Protein AF-A0A2D4GTS1-F1 (afdb_monomer)

Radius of gyration: 56.42 Å; Cα contacts (8 Å, |Δi|>4): 71; chains: 1; bounding box: 122×37×138 Å

pLDDT: mean 82.93, std 19.36, range [34.31, 98.75]

InterPro domains:
  IPR001841 Zinc finger, RING-type [SM00184] (151-182)
  IPR013083 Zinc finger, RING/FYVE/PHD-type [G3DSA:3.30.40.10] (127-189)

Foldseek 3Di:
DDPPPPPDDDDDDDDDDDDDDDDPVNVVVVVVVVVVVVVVVVVVVVVVVVVVVVVVVVVVVVVVVVVVVVVVVVVVVVVVVVVVVVVVVVVVVVVVVVVVCVVVVVPCPVCVPPVCLVVDDPVVVVVVVVVVVVVVVVVVVVVVVLCVFAAQQPSPDGFDQDPVRDRHHHPVDVVVDDDCVVPVPDPPPPDD

Organism: Micrurus corallinus (NCBI:txid54390)

Secondary structure (DSSP, 8-state):
--TTTT---PPP--------S-SHHHHHHHHHHHHHHHHHHHHHHHHHHHHHHHHHHHHHHHHHHHHHHHHHHHHHHHHHHHHHHHHHHHHHHHHHHHHHHHHTT--TTT---GGGGGGS-HHHHHHHHHHHHHHHHHHHHHHHHHHHHB-TTTSSSBP-B-TTS-B-S-HHHHHSS--TTT-TTS------

Mean predicted aligned error: 17.16 Å

Sequence (192 aa):
SSIWEHFASGSFSPSTSPAFLSGPGAAELARLRQELEEANSMIKQWEDSWKQAKQACDAWKKEAEEANDRASTATLECELAREQRETLELQVKKLQEEIERIHTGQDPQFLRSFSDLENLSLSTLYNLQKQLRANLERVDKAVFQLQSVKCLKCQEENRVVLPCQHTVLCETCAEEGECPICHPNRPHALQS

Solvent-accessible surface area (backbone atoms only — not comparable to full-atom values): 11540 Å² total; per-residue (Å²): 139,68,94,73,80,75,74,73,89,75,81,90,77,94,74,91,80,94,80,84,89,86,54,78,66,59,57,50,53,51,49,54,52,51,52,50,52,51,51,52,51,49,52,54,51,49,53,52,53,49,52,52,52,50,52,52,52,55,50,50,50,51,51,50,52,54,49,52,50,51,52,52,51,52,49,53,52,50,51,53,53,47,53,52,47,54,54,48,52,52,51,50,51,54,51,49,55,51,50,50,30,48,74,71,62,66,32,63,84,88,55,53,54,82,83,52,57,82,80,50,55,69,68,59,51,51,51,49,51,54,52,52,54,55,49,49,55,51,50,52,52,50,50,54,55,45,63,76,44,26,8,74,81,78,58,76,48,58,39,37,76,41,100,89,68,50,72,48,35,18,69,71,59,48,75,78,41,80,59,60,83,85,51,65,90,60,88,77,78,79,80,128

Structure (mmCIF, N/CA/C/O backbone):
data_AF-A0A2D4GTS1-F1
#
_entry.id   AF-A0A2D4GTS1-F1
#
loop_
_atom_site.group_PDB
_atom_site.id
_atom_site.type_symbol
_atom_site.label_atom_id
_atom_site.label_alt_id
_atom_site.label_comp_id
_atom_site.label_asym_id
_atom_site.label_entity_id
_atom_site.label_seq_id
_atom_site.pdbx_PDB_ins_code
_atom_site.Cartn_x
_atom_site.Cartn_y
_atom_site.Cartn_z
_atom_site.occupancy
_atom_site.B_iso_or_equiv
_atom_site.auth_seq_id
_atom_site.auth_comp_id
_atom_site.auth_asym_id
_atom_site.auth_atom_id
_atom_site.pdbx_PDB_model_num
ATOM 1 N N . SER A 1 1 ? 63.393 11.738 -52.235 1.00 43.62 1 SER A N 1
ATOM 2 C CA . SER A 1 1 ? 63.473 11.113 -53.566 1.00 43.62 1 SER A CA 1
ATOM 3 C C . SER A 1 1 ? 62.074 10.787 -54.037 1.00 43.62 1 SER A C 1
ATOM 5 O O . SER A 1 1 ? 61.331 10.150 -53.302 1.00 43.62 1 SER A O 1
ATOM 7 N N . SER A 1 2 ? 61.694 11.356 -55.180 1.00 42.28 2 SER A N 1
ATOM 8 C CA . SER A 1 2 ? 60.327 11.423 -55.703 1.00 42.28 2 SER A CA 1
ATOM 9 C C . SER A 1 2 ? 60.121 10.312 -56.734 1.00 42.28 2 SER A C 1
ATOM 11 O O . SER A 1 2 ? 60.971 10.134 -57.601 1.00 42.28 2 SER A O 1
ATOM 13 N N . ILE A 1 3 ? 59.005 9.578 -56.665 1.00 51.91 3 ILE A N 1
ATOM 14 C CA . ILE A 1 3 ? 58.698 8.417 -57.535 1.00 51.91 3 ILE A CA 1
ATOM 15 C C . ILE A 1 3 ? 58.479 8.800 -59.017 1.00 51.91 3 ILE A C 1
ATOM 17 O O . ILE A 1 3 ? 58.272 7.947 -59.874 1.00 51.91 3 ILE A O 1
ATOM 21 N N . TRP A 1 4 ? 58.542 10.100 -59.309 1.00 61.25 4 TRP A N 1
ATOM 22 C CA . TRP A 1 4 ? 58.236 10.719 -60.594 1.00 61.25 4 TRP A CA 1
ATOM 23 C C . TRP A 1 4 ? 59.439 10.834 -61.546 1.00 61.25 4 TRP A C 1
ATOM 25 O O . TRP A 1 4 ? 59.255 11.242 -62.687 1.00 61.25 4 TRP A O 1
ATOM 35 N N . GLU A 1 5 ? 60.655 10.453 -61.135 1.00 53.50 5 GLU A N 1
ATOM 36 C CA . GLU A 1 5 ? 61.863 10.606 -61.973 1.00 53.50 5 GLU A CA 1
ATOM 37 C C . GLU A 1 5 ? 62.102 9.484 -63.004 1.00 53.50 5 GLU A C 1
ATOM 39 O O . GLU A 1 5 ? 63.119 9.489 -63.692 1.00 53.50 5 GLU A O 1
ATOM 44 N N . HIS A 1 6 ? 61.171 8.539 -63.179 1.00 55.41 6 HIS A N 1
ATOM 45 C CA . HIS A 1 6 ? 61.352 7.407 -64.104 1.00 55.41 6 HIS A CA 1
ATOM 46 C C . HIS A 1 6 ? 60.542 7.461 -65.408 1.00 55.41 6 HIS A C 1
ATOM 48 O O . HIS A 1 6 ? 60.485 6.462 -66.125 1.00 55.41 6 HIS A O 1
ATOM 54 N N . PHE A 1 7 ? 59.982 8.611 -65.791 1.00 46.06 7 PHE A N 1
ATOM 55 C CA . PHE A 1 7 ? 59.485 8.772 -67.161 1.00 46.06 7 PHE A CA 1
ATOM 56 C C . PHE A 1 7 ? 60.608 9.238 -68.087 1.00 46.06 7 PHE A C 1
ATOM 58 O O . PHE A 1 7 ? 60.900 10.423 -68.217 1.00 46.06 7 PHE A O 1
ATOM 65 N N . ALA A 1 8 ? 61.250 8.259 -68.723 1.00 44.50 8 ALA A N 1
ATOM 66 C CA . ALA A 1 8 ? 62.207 8.481 -69.791 1.00 44.50 8 ALA A CA 1
ATOM 67 C C . ALA A 1 8 ? 61.551 9.230 -70.962 1.00 44.50 8 ALA A C 1
ATOM 69 O O . ALA A 1 8 ? 60.513 8.822 -71.486 1.00 44.50 8 ALA A O 1
ATOM 70 N N . SER A 1 9 ? 62.208 10.309 -71.383 1.00 51.69 9 SER A N 1
ATOM 71 C CA . SER A 1 9 ? 61.976 11.030 -72.629 1.00 51.69 9 SER A CA 1
ATOM 72 C C . SER A 1 9 ? 62.109 10.078 -73.823 1.00 51.69 9 SER A C 1
ATOM 74 O O . SER A 1 9 ? 63.213 9.783 -74.279 1.00 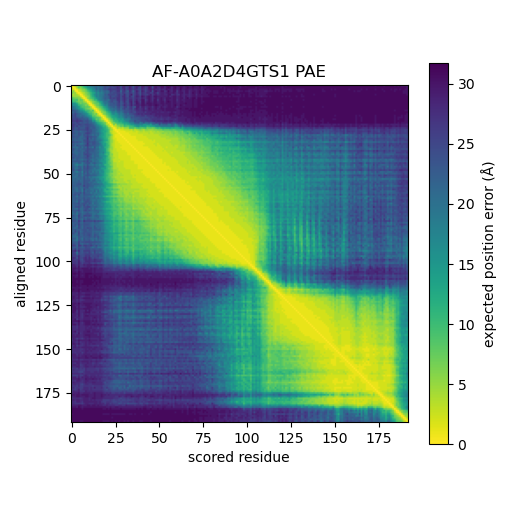51.69 9 SER A O 1
ATOM 76 N N . GLY A 1 10 ? 60.975 9.574 -74.308 1.00 43.34 10 GLY A N 1
ATOM 77 C CA . GLY A 1 10 ? 60.870 8.798 -75.539 1.00 43.34 10 GLY A CA 1
ATOM 78 C C . GLY A 1 10 ? 60.860 9.716 -76.758 1.00 43.34 10 GLY A C 1
ATOM 79 O O . GLY A 1 10 ? 60.080 10.661 -76.838 1.00 43.34 10 GLY A O 1
ATOM 80 N N . SER A 1 11 ? 61.757 9.429 -77.690 1.00 42.19 11 SER A N 1
ATOM 81 C CA . SER A 1 11 ? 61.994 10.109 -78.958 1.00 42.19 11 SER A CA 1
ATOM 82 C C . SER A 1 11 ? 60.742 10.278 -79.826 1.00 42.19 11 SER A C 1
ATOM 84 O O . SER A 1 11 ? 59.972 9.348 -80.059 1.00 42.19 11 SER A O 1
ATOM 86 N N . PHE A 1 12 ? 60.602 11.478 -80.386 1.00 48.00 12 PHE A N 1
ATOM 87 C CA . PHE A 1 12 ? 59.660 11.797 -81.451 1.00 48.00 12 PHE A CA 1
ATOM 88 C C . PHE A 1 12 ? 59.981 10.995 -82.722 1.00 48.00 12 PHE A C 1
ATOM 90 O O . PHE A 1 12 ? 61.119 10.979 -83.189 1.00 48.00 12 PHE A O 1
ATOM 97 N N . SER A 1 13 ? 58.963 10.373 -83.317 1.00 40.12 13 SER A N 1
ATOM 98 C CA . SER A 1 13 ? 58.960 9.942 -84.720 1.00 40.12 13 SER A CA 1
ATOM 99 C C . SER A 1 13 ? 57.667 10.430 -85.381 1.00 40.12 13 SER A C 1
ATOM 101 O O . SER A 1 13 ? 56.595 10.242 -84.800 1.00 40.12 13 SER A O 1
ATOM 103 N N . PRO A 1 14 ? 57.726 11.072 -86.563 1.00 62.03 14 PRO A N 1
ATOM 104 C CA . PRO A 1 14 ? 56.548 11.595 -87.235 1.00 62.03 14 PRO A CA 1
ATOM 105 C C . PRO A 1 14 ? 56.006 10.546 -88.212 1.00 62.03 14 PRO A C 1
ATOM 107 O O . PRO A 1 14 ? 56.616 10.282 -89.242 1.00 62.03 14 PRO A O 1
ATOM 110 N N . SER A 1 15 ? 54.851 9.948 -87.920 1.00 36.16 15 SER A N 1
ATOM 111 C CA . SER A 1 15 ? 54.020 9.342 -88.970 1.00 36.16 15 SER A CA 1
ATOM 112 C C . SER A 1 15 ? 52.556 9.221 -88.533 1.00 36.16 15 SER A C 1
ATOM 114 O O . SER A 1 15 ? 52.205 8.534 -87.582 1.00 36.16 15 SER A O 1
ATOM 116 N N . THR A 1 16 ? 51.722 9.998 -89.221 1.00 43.47 16 THR A N 1
ATOM 117 C CA . THR A 1 16 ? 50.343 9.709 -89.650 1.00 43.47 16 THR A CA 1
ATOM 118 C C . THR A 1 16 ? 49.640 8.476 -89.057 1.00 43.47 16 THR A C 1
ATOM 120 O O . THR A 1 16 ? 49.884 7.355 -89.499 1.00 43.47 16 THR A O 1
ATOM 123 N N . SER A 1 17 ? 48.612 8.684 -88.227 1.00 41.84 17 SER A N 1
ATOM 124 C CA . SER A 1 17 ? 47.203 8.521 -88.650 1.00 41.84 17 SER A CA 1
ATOM 125 C C . SER A 1 17 ? 46.210 8.807 -87.506 1.00 41.84 17 SER A C 1
ATOM 127 O O . SER A 1 17 ? 46.484 8.459 -86.357 1.00 41.84 17 SER A O 1
ATOM 129 N N . PRO A 1 18 ? 45.048 9.424 -87.795 1.00 55.59 18 PRO A N 1
ATOM 130 C CA . PRO A 1 18 ? 44.037 9.779 -86.807 1.00 55.59 18 PRO A CA 1
ATOM 131 C C . PRO A 1 18 ? 42.990 8.661 -86.690 1.00 55.59 18 PRO A C 1
ATOM 133 O O . PRO A 1 18 ? 42.156 8.518 -87.574 1.00 55.59 18 PRO A O 1
ATOM 136 N N . ALA A 1 19 ? 43.020 7.863 -85.621 1.00 46.00 19 ALA A N 1
ATOM 137 C CA . ALA A 1 19 ? 41.913 6.962 -85.263 1.00 46.00 19 ALA A CA 1
ATOM 138 C C . ALA A 1 19 ? 42.090 6.389 -83.846 1.00 46.00 19 ALA A C 1
ATOM 140 O O . ALA A 1 19 ? 42.227 5.184 -83.656 1.00 46.00 19 ALA A O 1
ATOM 141 N N . PHE A 1 20 ? 42.092 7.240 -82.824 1.00 50.50 20 PHE A N 1
ATOM 142 C CA . PHE A 1 20 ? 41.736 6.771 -81.485 1.00 50.50 20 PHE A CA 1
ATOM 143 C C . PHE A 1 20 ? 40.256 7.076 -81.273 1.00 50.50 20 PHE A C 1
ATOM 145 O O . PHE A 1 20 ? 39.797 8.116 -81.732 1.00 50.50 20 PHE A O 1
ATOM 152 N N . LEU A 1 21 ? 39.554 6.183 -80.566 1.00 50.50 21 LEU A N 1
ATOM 153 C CA . LEU A 1 21 ? 38.154 6.270 -80.101 1.00 50.50 21 LEU A CA 1
ATOM 154 C C . LEU A 1 21 ? 37.115 5.333 -80.755 1.00 50.50 21 LEU A C 1
ATOM 156 O O . LEU A 1 21 ? 35.927 5.621 -80.667 1.00 50.50 21 LEU A O 1
ATOM 160 N N . SER A 1 22 ? 37.480 4.179 -81.327 1.00 52.09 22 SER A N 1
ATOM 161 C CA . SER A 1 22 ? 36.507 3.084 -81.568 1.00 52.09 22 SER A CA 1
ATOM 162 C C . SER A 1 22 ? 37.195 1.717 -81.662 1.00 52.09 22 SER A C 1
ATOM 164 O O . SER A 1 22 ? 37.464 1.213 -82.745 1.00 52.09 22 SER A O 1
ATOM 166 N N . GLY A 1 23 ? 37.511 1.111 -80.518 1.00 60.91 23 GLY A N 1
ATOM 167 C CA . GLY A 1 23 ? 38.015 -0.264 -80.441 1.00 60.91 23 GLY A CA 1
ATOM 168 C C . GLY A 1 23 ? 37.635 -0.915 -79.105 1.00 60.91 23 GLY A C 1
ATOM 169 O O . GLY A 1 23 ? 37.314 -0.180 -78.167 1.00 60.91 23 GLY A O 1
ATOM 170 N N . PRO A 1 24 ? 37.682 -2.259 -78.986 1.00 63.03 24 PRO A N 1
ATOM 171 C CA . PRO A 1 24 ? 37.158 -3.019 -77.840 1.00 63.03 24 PRO A CA 1
ATOM 172 C C . PRO A 1 24 ? 37.582 -2.499 -76.452 1.00 63.03 24 PRO A C 1
ATOM 174 O O . PRO A 1 24 ? 36.791 -2.530 -75.515 1.00 63.03 24 PRO A O 1
ATOM 177 N N . GLY A 1 25 ? 38.792 -1.940 -76.319 1.00 73.75 25 GLY A N 1
ATOM 178 C CA . GLY A 1 25 ? 39.293 -1.375 -75.058 1.00 73.75 25 GLY A CA 1
ATOM 179 C C . GLY A 1 25 ? 38.620 -0.071 -74.600 1.00 73.75 25 GLY A C 1
ATOM 180 O O . GLY A 1 25 ? 38.582 0.202 -73.405 1.00 73.75 25 GLY A O 1
ATOM 181 N N . ALA A 1 26 ? 38.053 0.733 -75.507 1.00 80.62 26 ALA A N 1
ATOM 182 C CA . ALA A 1 26 ? 37.333 1.955 -75.128 1.00 80.62 26 ALA A CA 1
ATOM 183 C C . ALA A 1 26 ? 35.970 1.640 -74.487 1.00 80.62 26 ALA A C 1
ATOM 185 O O . ALA A 1 26 ? 35.570 2.304 -73.531 1.00 80.62 26 ALA A O 1
ATOM 186 N N . ALA A 1 27 ? 35.289 0.601 -74.982 1.00 87.69 27 ALA A N 1
ATOM 187 C CA . ALA A 1 27 ? 34.044 0.103 -74.403 1.00 87.69 27 ALA A CA 1
ATOM 188 C C . ALA A 1 27 ? 34.278 -0.501 -73.009 1.00 87.69 27 ALA A C 1
ATOM 190 O O . ALA A 1 27 ? 33.520 -0.229 -72.083 1.00 87.69 27 ALA A O 1
ATOM 191 N N . GLU A 1 28 ? 35.375 -1.240 -72.839 1.00 91.31 28 GLU A N 1
ATOM 192 C CA . GLU A 1 28 ? 35.761 -1.818 -71.550 1.00 91.31 28 GLU A CA 1
ATOM 193 C C . GLU A 1 28 ? 36.120 -0.747 -70.507 1.00 91.31 28 GLU A C 1
ATOM 195 O O . GLU A 1 28 ? 35.688 -0.818 -69.361 1.00 91.31 28 GLU A O 1
ATOM 200 N N . LEU A 1 29 ? 36.836 0.311 -70.905 1.00 91.56 29 LEU A N 1
ATOM 201 C CA . LEU A 1 29 ? 37.101 1.452 -70.021 1.00 91.56 29 LEU A CA 1
ATOM 202 C C . LEU A 1 29 ? 35.822 2.195 -69.614 1.00 91.56 29 LEU A C 1
ATOM 204 O O . LEU A 1 29 ? 35.721 2.655 -68.477 1.00 91.56 29 LEU A O 1
ATOM 208 N N . ALA A 1 30 ? 34.852 2.329 -70.521 1.00 92.00 30 ALA A N 1
ATOM 209 C CA . ALA A 1 30 ? 33.553 2.909 -70.193 1.00 92.00 30 ALA A CA 1
ATOM 210 C C . ALA A 1 30 ? 32.781 2.027 -69.196 1.00 92.00 30 ALA A C 1
ATOM 212 O O . ALA A 1 30 ? 32.251 2.552 -68.218 1.00 92.00 30 ALA A O 1
ATOM 213 N N . ARG A 1 31 ? 32.796 0.700 -69.390 1.00 95.00 31 ARG A N 1
ATOM 214 C CA . ARG A 1 31 ? 32.204 -0.281 -68.466 1.00 95.00 31 ARG A CA 1
ATOM 215 C C . ARG A 1 31 ? 32.819 -0.182 -67.070 1.00 95.00 31 ARG A C 1
ATOM 217 O O . ARG A 1 31 ? 32.092 -0.017 -66.102 1.00 95.00 31 ARG A O 1
ATOM 224 N N . LEU A 1 32 ? 34.148 -0.188 -66.963 1.00 96.00 32 LEU A N 1
ATOM 225 C CA . LEU A 1 32 ? 34.844 -0.089 -65.673 1.00 96.00 32 LEU A CA 1
ATOM 226 C C . LEU A 1 32 ? 34.574 1.234 -64.944 1.00 96.00 32 LEU A C 1
ATOM 228 O O . LEU A 1 32 ? 34.479 1.257 -63.720 1.00 96.00 32 LEU A O 1
ATOM 232 N N . ARG A 1 33 ? 34.436 2.349 -65.675 1.00 95.88 33 ARG A N 1
ATOM 233 C CA . ARG A 1 33 ? 34.042 3.637 -65.078 1.00 95.88 33 ARG A CA 1
ATOM 234 C C . ARG A 1 33 ? 32.627 3.589 -64.515 1.00 95.88 33 ARG A C 1
ATOM 236 O O . ARG A 1 33 ? 32.404 4.113 -63.429 1.00 95.88 33 ARG A O 1
ATOM 243 N N . GLN A 1 34 ? 31.707 2.963 -65.242 1.00 96.69 34 GLN A N 1
ATOM 244 C CA . GLN A 1 34 ? 30.337 2.766 -64.786 1.00 96.69 34 GLN A CA 1
ATOM 245 C C . GLN A 1 34 ? 30.297 1.879 -63.531 1.00 96.69 34 GLN A C 1
ATOM 247 O O . GLN A 1 34 ? 29.672 2.256 -62.547 1.00 96.69 34 GLN A O 1
ATOM 252 N N . GLU A 1 35 ? 31.043 0.772 -63.514 1.00 97.00 35 GLU A N 1
ATOM 253 C CA . GLU A 1 35 ? 31.139 -0.123 -62.349 1.00 97.00 35 GLU A CA 1
ATOM 254 C C . GLU A 1 35 ? 31.759 0.558 -61.127 1.00 97.00 35 GLU A C 1
ATOM 256 O O . GLU A 1 35 ? 31.322 0.329 -60.000 1.00 97.00 35 GLU A O 1
ATOM 261 N N . LEU A 1 36 ? 32.753 1.426 -61.332 1.00 97.19 36 LEU A N 1
ATOM 262 C CA . LEU A 1 36 ? 33.332 2.226 -60.256 1.00 97.19 36 LEU A CA 1
ATOM 263 C C . LEU A 1 36 ? 32.311 3.214 -59.679 1.00 97.19 36 LEU A C 1
ATOM 265 O O . LEU A 1 36 ? 32.237 3.366 -58.461 1.00 97.19 36 LEU A O 1
ATOM 269 N N . GLU A 1 37 ? 31.529 3.883 -60.528 1.00 97.50 37 GLU A N 1
ATOM 270 C CA . GLU A 1 37 ? 30.485 4.803 -60.066 1.00 97.50 37 GLU A CA 1
ATOM 271 C C . GLU A 1 37 ? 29.375 4.057 -59.315 1.00 97.50 37 GLU A C 1
ATOM 273 O O . GLU A 1 37 ? 28.962 4.481 -58.237 1.00 97.50 37 GLU A O 1
ATOM 278 N N . GLU A 1 38 ? 28.952 2.899 -59.822 1.00 97.88 38 GLU A N 1
ATOM 279 C CA . GLU A 1 38 ? 27.987 2.026 -59.152 1.00 97.88 38 GLU A CA 1
ATOM 280 C C . GLU A 1 38 ? 28.507 1.555 -57.790 1.00 97.88 38 GLU A C 1
ATOM 282 O O . GLU A 1 38 ? 27.808 1.705 -56.786 1.00 97.88 38 GLU A O 1
ATO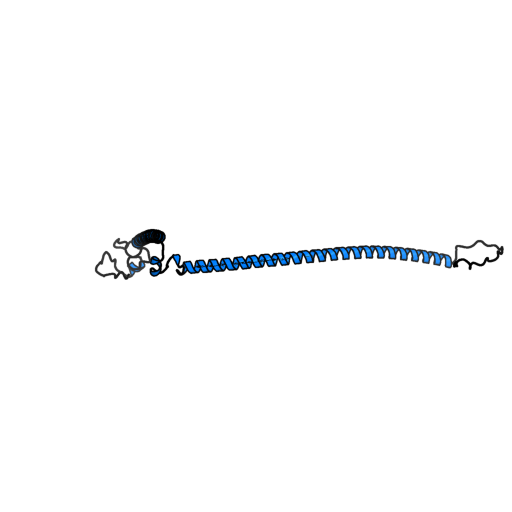M 287 N N . ALA A 1 39 ? 29.752 1.078 -57.713 1.00 97.62 39 ALA A N 1
ATOM 288 C CA . ALA A 1 39 ? 30.386 0.695 -56.455 1.00 97.62 39 ALA A CA 1
ATOM 289 C C . ALA A 1 39 ? 30.477 1.873 -55.472 1.00 97.62 39 ALA A C 1
ATOM 291 O O . ALA A 1 39 ? 30.139 1.719 -54.299 1.00 97.62 39 ALA A O 1
ATOM 292 N N . ASN A 1 40 ? 30.857 3.064 -55.943 1.00 98.06 40 ASN A N 1
ATOM 293 C CA . ASN A 1 40 ? 30.888 4.276 -55.121 1.00 98.06 40 ASN A CA 1
ATOM 294 C C . ASN A 1 40 ? 29.493 4.655 -54.604 1.00 98.06 40 ASN A C 1
ATOM 296 O O . ASN A 1 40 ? 29.351 5.058 -53.448 1.00 98.06 40 ASN A O 1
ATOM 300 N N . SER A 1 41 ? 28.456 4.520 -55.435 1.00 98.31 41 SER A N 1
ATOM 301 C CA . SER A 1 41 ? 27.072 4.770 -55.025 1.00 98.31 41 SER A CA 1
ATOM 302 C C . SER A 1 41 ? 26.609 3.779 -53.952 1.00 98.31 41 SER A C 1
ATOM 304 O O . SER A 1 41 ? 26.010 4.191 -52.957 1.00 98.31 41 SER A O 1
ATOM 306 N N . MET A 1 42 ? 26.971 2.498 -54.091 1.00 98.31 42 MET A N 1
ATOM 307 C CA . MET A 1 42 ? 26.666 1.465 -53.104 1.00 98.31 42 MET A CA 1
ATOM 308 C C . MET 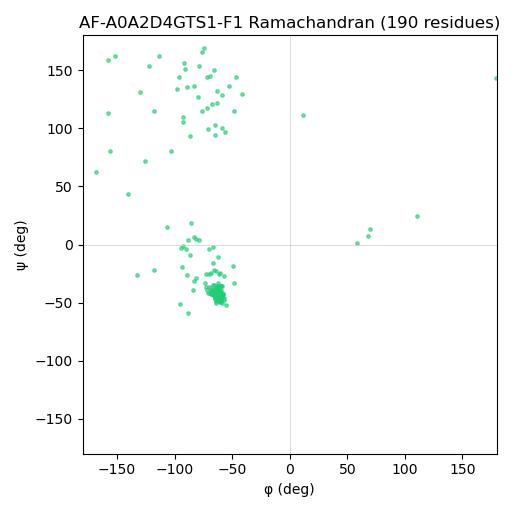A 1 42 ? 27.389 1.732 -51.785 1.00 98.31 42 MET A C 1
ATOM 310 O O . MET A 1 42 ? 26.762 1.652 -50.734 1.00 98.31 42 MET A O 1
ATOM 314 N N . ILE A 1 43 ? 28.668 2.120 -51.820 1.00 98.25 43 ILE A N 1
ATOM 315 C CA . ILE A 1 43 ? 29.422 2.488 -50.612 1.00 98.25 43 ILE A CA 1
ATOM 316 C C . ILE A 1 43 ? 28.721 3.629 -49.871 1.00 98.25 43 ILE A C 1
ATOM 318 O O . ILE A 1 43 ? 28.467 3.501 -48.676 1.00 98.25 43 ILE A O 1
ATOM 322 N N . LYS A 1 44 ? 28.319 4.700 -50.569 1.00 98.44 44 LYS A N 1
ATOM 323 C CA . LYS A 1 44 ? 27.574 5.812 -49.950 1.00 98.44 44 LYS A CA 1
ATOM 324 C C . LYS A 1 44 ? 26.261 5.345 -49.320 1.00 98.44 44 LYS A C 1
ATOM 326 O O . LYS A 1 44 ? 25.953 5.711 -48.189 1.00 98.44 44 LYS A O 1
ATOM 331 N N . GLN A 1 45 ? 25.506 4.498 -50.019 1.00 98.50 45 GLN A N 1
ATOM 332 C CA . GLN A 1 45 ? 24.262 3.941 -49.488 1.00 98.50 45 GLN A CA 1
ATOM 333 C C . GLN A 1 45 ? 24.505 3.108 -48.222 1.00 98.50 45 GLN A C 1
ATOM 335 O O . GLN A 1 45 ? 23.743 3.200 -47.259 1.00 98.50 45 GLN A O 1
ATOM 340 N N . TRP A 1 46 ? 25.568 2.305 -48.204 1.00 98.56 46 TRP A N 1
ATOM 341 C CA . TRP A 1 46 ? 25.937 1.485 -47.053 1.00 98.56 46 TRP A CA 1
ATOM 342 C C . TRP A 1 46 ? 26.404 2.341 -45.877 1.00 98.56 46 TRP A C 1
ATOM 344 O O . TRP A 1 46 ? 26.025 2.067 -44.741 1.00 98.56 46 TRP A O 1
ATOM 354 N N . GLU A 1 47 ? 27.169 3.402 -46.131 1.00 98.62 47 GLU A N 1
ATOM 355 C CA . GLU A 1 47 ? 27.570 4.371 -45.110 1.00 98.62 47 GLU A CA 1
ATOM 356 C C . GLU A 1 47 ? 26.356 5.037 -44.460 1.00 98.62 47 GLU A C 1
ATOM 358 O O . GLU A 1 47 ? 26.298 5.157 -43.234 1.00 98.62 47 GLU A O 1
ATOM 363 N N . ASP A 1 48 ? 25.368 5.442 -45.255 1.00 98.56 48 ASP A N 1
ATOM 364 C CA . ASP A 1 48 ? 24.156 6.074 -44.739 1.00 98.56 48 ASP A CA 1
ATOM 365 C C . ASP A 1 48 ? 23.268 5.076 -43.989 1.00 98.56 48 ASP A C 1
ATOM 367 O O . ASP A 1 48 ? 22.798 5.380 -42.889 1.00 98.56 48 ASP A O 1
ATOM 371 N N . SER A 1 49 ? 23.114 3.853 -44.506 1.00 98.50 49 SER A N 1
ATOM 372 C CA . SER A 1 49 ? 22.406 2.777 -43.804 1.00 98.50 49 SER A CA 1
ATOM 373 C C . SER A 1 49 ? 23.079 2.427 -42.475 1.00 98.50 49 SER A C 1
ATOM 375 O O . SER A 1 49 ? 22.395 2.199 -41.477 1.00 98.50 49 SER A O 1
ATOM 377 N N . TRP A 1 50 ? 24.412 2.400 -42.432 1.00 98.50 50 TRP A N 1
ATOM 378 C CA . TRP A 1 50 ? 25.161 2.145 -41.205 1.00 98.50 50 TRP A CA 1
ATOM 379 C C . TRP A 1 50 ? 24.995 3.283 -40.193 1.00 98.50 50 TRP A C 1
ATOM 381 O O . TRP A 1 50 ? 24.770 3.018 -39.012 1.00 98.50 50 TRP A O 1
ATOM 391 N N . LYS A 1 51 ? 25.041 4.550 -40.635 1.00 98.69 51 LYS A N 1
ATOM 392 C CA . LYS A 1 51 ? 24.792 5.709 -39.759 1.00 98.69 51 LYS A CA 1
ATOM 393 C C . LYS A 1 51 ? 23.399 5.645 -39.135 1.00 98.69 51 LYS A C 1
ATOM 395 O O . LYS A 1 51 ? 23.273 5.875 -37.935 1.00 98.69 51 LYS A O 1
ATOM 400 N N . GLN A 1 52 ? 22.377 5.305 -39.920 1.00 98.75 52 GLN A N 1
ATOM 401 C CA . GLN A 1 52 ? 21.006 5.154 -39.424 1.00 98.75 52 GLN A CA 1
ATOM 402 C C . GLN A 1 52 ? 20.896 4.014 -38.406 1.00 98.75 52 GLN A C 1
ATOM 404 O O . GLN A 1 52 ? 20.351 4.213 -37.322 1.00 98.75 52 GLN A O 1
ATOM 409 N N . ALA A 1 53 ? 21.470 2.846 -38.710 1.00 98.62 53 ALA A N 1
ATOM 410 C CA . ALA A 1 53 ? 21.481 1.714 -37.786 1.00 98.62 53 ALA A CA 1
ATOM 411 C C . ALA A 1 53 ? 22.191 2.064 -36.468 1.00 98.62 53 ALA A C 1
ATOM 413 O O . ALA A 1 53 ? 21.681 1.764 -35.392 1.00 98.62 53 ALA A O 1
ATOM 414 N N . LYS A 1 54 ? 23.331 2.762 -36.536 1.00 98.62 54 LYS A N 1
ATOM 415 C CA . LYS A 1 54 ? 24.050 3.238 -35.350 1.00 98.62 54 LYS A CA 1
ATOM 416 C C . LYS A 1 54 ? 23.198 4.192 -34.511 1.00 98.62 54 LYS A C 1
ATOM 418 O O . LYS A 1 54 ? 23.114 4.009 -33.304 1.00 98.62 54 LYS A O 1
ATOM 423 N N . GLN A 1 55 ? 22.542 5.168 -35.139 1.00 98.75 55 GLN A N 1
ATOM 424 C CA . GLN A 1 55 ? 21.661 6.108 -34.438 1.00 98.75 55 GLN A CA 1
ATOM 425 C C . GLN A 1 55 ? 20.492 5.396 -33.747 1.00 98.75 55 GLN A C 1
ATOM 427 O O . GLN A 1 55 ? 20.172 5.728 -32.609 1.00 98.75 55 GLN A O 1
ATOM 432 N N . ALA A 1 56 ? 19.887 4.399 -34.398 1.00 98.62 56 ALA A N 1
ATOM 433 C CA . ALA A 1 56 ? 18.830 3.590 -33.796 1.00 98.62 56 ALA A CA 1
ATOM 434 C C . ALA A 1 56 ? 19.343 2.782 -32.590 1.00 98.62 56 ALA A C 1
ATOM 436 O O . ALA A 1 56 ? 18.701 2.772 -31.543 1.00 98.62 56 ALA A O 1
ATOM 437 N N . CYS A 1 57 ? 20.527 2.169 -32.700 1.00 98.56 57 CYS A N 1
ATOM 438 C CA . CYS A 1 57 ? 21.165 1.470 -31.584 1.00 98.56 57 CYS A CA 1
ATOM 439 C C . CYS A 1 57 ? 21.464 2.408 -30.407 1.00 98.56 57 CYS A C 1
ATOM 441 O O . CYS A 1 57 ? 21.196 2.049 -29.262 1.00 98.56 57 CYS A O 1
ATOM 443 N N . ASP A 1 58 ? 21.994 3.603 -30.677 1.00 98.69 58 ASP A N 1
ATOM 444 C CA . ASP A 1 58 ? 22.285 4.602 -29.645 1.00 98.69 58 ASP A CA 1
ATOM 445 C C . ASP A 1 58 ? 20.990 5.075 -28.954 1.00 98.69 58 ASP A C 1
ATOM 447 O O . ASP A 1 58 ? 20.955 5.205 -27.729 1.00 98.69 58 ASP A O 1
ATOM 451 N N . ALA A 1 59 ? 19.906 5.263 -29.716 1.00 98.69 59 ALA A N 1
ATOM 452 C CA . ALA A 1 59 ? 18.592 5.620 -29.182 1.00 98.69 59 ALA A CA 1
ATOM 453 C C . ALA A 1 59 ? 18.014 4.517 -28.283 1.00 98.69 59 ALA A C 1
ATOM 455 O O . ALA A 1 59 ? 17.650 4.790 -27.142 1.00 98.69 59 ALA A O 1
ATOM 456 N N . TRP A 1 60 ? 17.999 3.263 -28.742 1.00 98.69 60 TRP A N 1
ATOM 457 C CA . TRP A 1 60 ? 17.497 2.142 -27.940 1.00 98.69 60 TRP A CA 1
ATOM 458 C C . TRP A 1 60 ? 18.349 1.863 -26.710 1.00 98.69 60 TRP A C 1
ATOM 460 O O . TRP A 1 60 ? 17.814 1.499 -25.666 1.00 98.69 60 TRP A O 1
ATOM 470 N N . LYS A 1 61 ? 19.668 2.054 -26.800 1.00 98.75 61 LYS A N 1
ATOM 471 C CA . LYS A 1 61 ? 20.549 1.946 -25.639 1.00 98.75 61 LYS A CA 1
ATOM 472 C C . LYS A 1 61 ? 20.169 2.977 -24.577 1.00 98.75 61 LYS A C 1
ATOM 474 O O . LYS A 1 61 ? 20.011 2.612 -23.416 1.00 98.75 61 LYS A O 1
ATOM 479 N N . LYS A 1 62 ? 19.963 4.232 -24.983 1.00 98.75 62 LYS A N 1
ATOM 480 C CA . LYS A 1 62 ? 19.512 5.293 -24.081 1.00 98.75 62 LYS A CA 1
ATOM 481 C C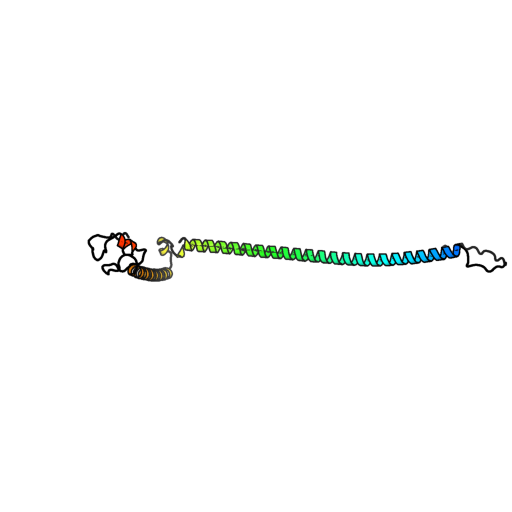 . LYS A 1 62 ? 18.137 4.980 -23.481 1.00 98.75 62 LYS A C 1
ATOM 483 O O . LYS A 1 62 ? 17.954 5.112 -22.278 1.00 98.75 62 LYS A O 1
ATOM 488 N N . GLU A 1 63 ? 17.182 4.523 -24.288 1.00 98.62 63 GLU A N 1
ATOM 489 C CA . GLU A 1 63 ? 15.849 4.143 -23.800 1.00 98.62 63 GLU A CA 1
ATOM 490 C C . GLU A 1 63 ? 15.898 2.974 -22.806 1.00 98.62 63 GLU A C 1
ATOM 492 O O . GLU A 1 63 ? 15.152 2.972 -21.825 1.00 98.62 63 GLU A O 1
ATOM 497 N N . ALA A 1 64 ? 16.783 1.998 -23.027 1.00 98.69 64 ALA A N 1
ATOM 498 C CA . ALA A 1 64 ? 16.996 0.881 -22.112 1.00 98.69 64 ALA A CA 1
ATOM 499 C C . ALA A 1 64 ? 17.614 1.337 -20.780 1.00 98.69 64 ALA A C 1
ATOM 501 O O . ALA A 1 64 ? 17.170 0.889 -19.724 1.00 98.69 64 ALA A O 1
ATOM 502 N N . GLU A 1 65 ? 18.591 2.249 -20.820 1.00 98.69 65 GLU A N 1
ATOM 503 C CA . GLU A 1 65 ? 19.173 2.875 -19.624 1.00 98.69 65 GLU A CA 1
ATOM 504 C C . GLU A 1 65 ? 18.100 3.642 -18.835 1.00 98.69 65 GLU A C 1
ATOM 506 O O . GLU A 1 65 ? 17.894 3.376 -17.653 1.00 98.69 65 GLU A O 1
ATOM 511 N N . GLU A 1 66 ? 17.313 4.493 -19.499 1.00 98.62 66 GLU A N 1
ATOM 512 C CA . GLU A 1 66 ? 16.217 5.220 -18.851 1.00 98.62 66 GLU A CA 1
ATOM 513 C C . GLU A 1 66 ? 15.130 4.285 -18.292 1.00 98.62 66 GLU A C 1
ATOM 515 O O . GLU A 1 66 ? 14.534 4.564 -17.250 1.00 98.62 66 GLU A O 1
ATOM 520 N N . ALA A 1 67 ? 14.834 3.173 -18.970 1.00 98.50 67 ALA A N 1
ATOM 521 C CA . ALA A 1 67 ? 13.889 2.176 -18.475 1.00 98.50 67 ALA A CA 1
ATOM 522 C C . ALA A 1 67 ? 14.417 1.459 -17.225 1.00 98.50 67 ALA A C 1
ATOM 524 O O . ALA A 1 67 ? 13.646 1.222 -16.294 1.00 98.50 67 ALA A O 1
ATOM 525 N N . ASN A 1 68 ? 15.715 1.154 -17.184 1.00 98.69 68 ASN A N 1
ATOM 526 C CA . ASN A 1 68 ? 16.370 0.571 -16.019 1.00 98.69 68 ASN A CA 1
ATOM 527 C C . ASN A 1 68 ? 16.361 1.532 -14.821 1.00 98.69 68 ASN A C 1
ATOM 529 O O . ASN A 1 68 ? 16.059 1.116 -13.700 1.00 98.69 68 ASN A O 1
ATOM 533 N N . ASP A 1 69 ? 16.626 2.817 -15.054 1.00 98.75 69 ASP A N 1
ATOM 534 C CA . ASP A 1 69 ? 16.564 3.840 -14.010 1.00 98.75 69 ASP A CA 1
ATOM 535 C C . ASP A 1 69 ? 15.140 3.966 -13.456 1.00 98.75 69 ASP A C 1
ATOM 537 O O . ASP A 1 69 ? 14.939 3.894 -12.243 1.00 98.75 69 ASP A O 1
ATOM 541 N N . ARG A 1 70 ? 14.125 4.027 -14.334 1.00 98.75 70 ARG A N 1
ATOM 542 C CA . ARG A 1 70 ? 12.709 4.027 -13.919 1.00 98.75 70 ARG A CA 1
ATOM 543 C C . ARG A 1 70 ? 12.337 2.786 -13.107 1.00 98.75 70 ARG A C 1
ATOM 545 O O . ARG A 1 70 ? 11.635 2.911 -12.106 1.00 98.75 70 ARG A O 1
ATOM 552 N N . ALA A 1 71 ? 12.794 1.601 -13.512 1.00 98.69 71 ALA A N 1
ATOM 553 C CA . ALA A 1 71 ? 12.538 0.359 -12.783 1.00 98.69 71 ALA A CA 1
ATOM 554 C C . ALA A 1 71 ? 13.214 0.353 -11.401 1.00 98.69 71 ALA A C 1
ATOM 556 O O . ALA A 1 71 ? 12.616 -0.092 -10.419 1.00 98.69 71 ALA A O 1
ATOM 557 N N . SER A 1 72 ? 14.431 0.894 -11.310 1.00 98.62 72 SER A N 1
ATOM 558 C CA . SER A 1 72 ? 15.170 1.022 -10.051 1.00 98.62 72 SER A CA 1
ATOM 559 C C . SER A 1 72 ? 14.461 1.980 -9.089 1.00 98.62 72 SER A C 1
ATOM 561 O O . SER A 1 72 ? 14.240 1.632 -7.930 1.00 98.62 72 SER A O 1
ATOM 563 N N . THR A 1 73 ? 14.014 3.144 -9.573 1.00 98.50 73 THR A N 1
ATOM 564 C CA . THR A 1 73 ? 13.205 4.089 -8.785 1.00 98.50 73 THR A CA 1
ATOM 565 C C . THR A 1 73 ? 11.897 3.457 -8.316 1.00 98.50 73 THR A C 1
ATOM 567 O O . THR A 1 73 ? 11.596 3.505 -7.126 1.00 98.50 73 THR A O 1
ATOM 570 N N . ALA A 1 74 ? 11.155 2.800 -9.212 1.00 98.56 74 ALA A N 1
ATOM 571 C CA . ALA A 1 74 ? 9.896 2.146 -8.857 1.00 98.56 74 ALA A CA 1
ATOM 572 C C . ALA A 1 74 ? 10.087 1.042 -7.803 1.00 98.56 74 ALA A C 1
ATOM 574 O O . ALA A 1 74 ? 9.242 0.872 -6.926 1.00 98.56 74 ALA A O 1
ATOM 575 N N . THR A 1 75 ? 11.206 0.311 -7.854 1.00 98.56 75 THR A N 1
ATOM 576 C CA . THR A 1 75 ? 11.543 -0.713 -6.854 1.00 98.56 75 THR A CA 1
ATOM 577 C C . THR A 1 75 ? 11.749 -0.088 -5.473 1.00 98.56 75 THR A C 1
ATOM 579 O O . THR A 1 75 ? 11.131 -0.539 -4.511 1.00 98.56 75 THR A O 1
ATOM 582 N N . LEU A 1 76 ? 12.531 0.994 -5.382 1.00 98.69 76 LEU A N 1
ATOM 583 C CA . LEU A 1 76 ? 12.757 1.720 -4.125 1.00 98.69 76 LEU A CA 1
ATOM 584 C C . LEU A 1 76 ? 11.453 2.291 -3.544 1.00 98.69 76 LEU A C 1
ATOM 586 O O . LEU A 1 76 ? 11.201 2.186 -2.345 1.00 98.69 76 LEU A O 1
ATOM 590 N N . GLU A 1 77 ? 10.594 2.864 -4.389 1.00 98.56 77 GLU A N 1
ATOM 591 C CA . GLU A 1 77 ? 9.282 3.369 -3.969 1.00 98.56 77 GLU A CA 1
ATOM 592 C C . GLU A 1 77 ? 8.377 2.246 -3.442 1.00 98.56 77 GLU A C 1
ATOM 594 O O . GLU A 1 77 ? 7.710 2.413 -2.417 1.00 98.56 77 GLU A O 1
ATOM 599 N N . CYS A 1 78 ? 8.380 1.082 -4.100 1.00 98.50 78 CYS A N 1
ATOM 600 C CA . CYS A 1 78 ? 7.627 -0.089 -3.652 1.00 98.50 78 CYS A CA 1
ATOM 601 C C . CYS A 1 78 ? 8.123 -0.613 -2.299 1.00 98.50 78 CYS A C 1
ATOM 603 O O . CYS A 1 78 ? 7.306 -0.993 -1.458 1.00 98.50 78 CYS A O 1
ATOM 605 N N . GLU A 1 79 ? 9.438 -0.634 -2.073 1.00 98.62 79 GLU A N 1
ATOM 606 C CA . GLU A 1 79 ? 10.028 -1.031 -0.792 1.00 98.62 79 GLU A CA 1
ATOM 607 C C . GLU A 1 79 ? 9.616 -0.076 0.331 1.00 98.62 79 GLU A C 1
ATOM 609 O O . GLU A 1 79 ? 9.120 -0.533 1.361 1.00 98.62 79 GLU A O 1
ATOM 614 N N . LEU A 1 80 ? 9.702 1.237 0.103 1.00 98.69 80 LEU A N 1
ATOM 615 C CA . LEU A 1 80 ? 9.266 2.238 1.077 1.00 98.69 80 LEU A CA 1
ATOM 616 C C . LEU A 1 80 ? 7.769 2.108 1.401 1.00 98.69 80 LEU A C 1
ATOM 618 O O . LEU A 1 80 ? 7.373 2.115 2.568 1.00 98.69 80 LEU A O 1
ATOM 622 N N . ALA A 1 81 ? 6.924 1.955 0.379 1.00 98.50 81 ALA A N 1
ATOM 623 C CA . ALA A 1 81 ? 5.488 1.762 0.568 1.00 98.50 81 ALA A CA 1
ATOM 624 C C . ALA A 1 81 ? 5.179 0.464 1.335 1.00 98.50 81 ALA A C 1
ATOM 626 O O . ALA A 1 81 ? 4.255 0.423 2.151 1.00 98.50 81 ALA A O 1
ATOM 627 N N . ARG A 1 82 ? 5.961 -0.600 1.106 1.00 98.62 82 ARG A N 1
ATOM 628 C CA . ARG A 1 82 ? 5.854 -1.862 1.847 1.00 98.62 82 ARG A CA 1
ATOM 629 C C . ARG A 1 82 ? 6.198 -1.669 3.323 1.00 98.62 82 ARG A C 1
ATOM 631 O O . ARG A 1 82 ? 5.414 -2.096 4.163 1.00 98.62 82 ARG A O 1
ATOM 638 N N . GLU A 1 83 ? 7.305 -1.005 3.642 1.00 98.69 83 GLU A N 1
ATOM 639 C CA . GLU A 1 83 ? 7.712 -0.744 5.031 1.00 98.69 83 GLU A CA 1
ATOM 640 C C . GLU A 1 83 ? 6.684 0.111 5.788 1.00 98.69 83 GLU A C 1
ATOM 642 O O . GLU A 1 83 ? 6.347 -0.166 6.944 1.00 98.69 83 GLU A O 1
ATOM 647 N N . GLN A 1 84 ? 6.125 1.127 5.124 1.00 98.62 84 GLN A N 1
ATOM 648 C CA . GLN A 1 84 ? 5.038 1.935 5.680 1.00 98.62 84 GLN A CA 1
ATOM 649 C C . GLN A 1 84 ? 3.789 1.094 5.949 1.00 98.62 84 GLN A C 1
ATOM 651 O O . GLN A 1 84 ? 3.186 1.212 7.019 1.00 98.62 84 GLN A O 1
ATOM 656 N N . ARG A 1 85 ? 3.415 0.218 5.008 1.00 98.62 85 ARG A N 1
ATOM 657 C CA . ARG A 1 85 ? 2.282 -0.694 5.181 1.00 98.62 85 ARG A CA 1
ATOM 658 C C . ARG A 1 85 ? 2.506 -1.633 6.366 1.00 98.62 85 ARG A C 1
ATOM 660 O O . ARG A 1 85 ? 1.635 -1.709 7.223 1.00 98.62 85 ARG A O 1
ATOM 667 N N . GLU A 1 86 ? 3.671 -2.268 6.466 1.00 98.62 86 GLU A N 1
ATOM 668 C CA . GLU A 1 86 ? 4.021 -3.172 7.575 1.00 98.62 86 GLU A CA 1
ATOM 669 C C . GLU A 1 86 ? 3.980 -2.453 8.935 1.00 98.62 86 GLU A C 1
ATOM 671 O O . GLU A 1 86 ? 3.473 -2.985 9.925 1.00 98.62 86 GLU A O 1
ATOM 676 N N . THR A 1 87 ? 4.435 -1.198 8.978 1.00 98.62 87 THR A N 1
ATOM 677 C CA . THR A 1 87 ? 4.370 -0.356 10.183 1.00 98.62 87 THR A CA 1
ATOM 678 C C . THR A 1 87 ? 2.927 -0.074 10.610 1.00 98.62 87 THR A C 1
ATOM 680 O O . THR A 1 87 ? 2.606 -0.124 11.800 1.00 98.62 87 THR A O 1
ATOM 683 N N . LEU A 1 88 ? 2.044 0.233 9.658 1.00 98.62 88 LEU A N 1
ATOM 684 C CA . LEU A 1 88 ? 0.628 0.476 9.933 1.00 98.62 88 LEU A CA 1
ATOM 685 C C . LEU A 1 88 ? -0.112 -0.816 10.293 1.00 98.62 88 LEU A C 1
ATOM 687 O O . LEU A 1 88 ? -0.924 -0.803 11.213 1.00 98.62 88 LEU A O 1
ATOM 691 N N . GLU A 1 89 ? 0.198 -1.933 9.637 1.00 98.62 89 GLU A N 1
ATOM 692 C CA . GLU A 1 89 ? -0.355 -3.254 9.958 1.00 98.62 89 GLU A CA 1
ATOM 693 C C . GLU A 1 89 ? -0.036 -3.650 11.406 1.00 98.62 89 GLU A C 1
ATOM 695 O O . GLU A 1 89 ? -0.922 -4.104 12.134 1.00 98.62 89 GLU A O 1
ATOM 700 N N . LEU A 1 90 ? 1.191 -3.393 11.874 1.00 98.50 90 LEU A N 1
ATOM 701 C CA . LEU A 1 90 ? 1.563 -3.625 13.270 1.00 98.50 90 LEU A CA 1
ATOM 702 C C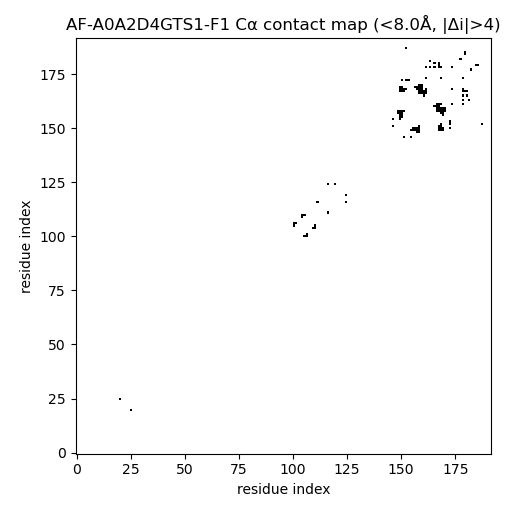 . LEU A 1 90 ? 0.774 -2.730 14.240 1.00 98.50 90 LEU A C 1
ATOM 704 O O . LEU A 1 90 ? 0.333 -3.197 15.293 1.00 98.50 90 LEU A O 1
ATOM 708 N N . GLN A 1 91 ? 0.571 -1.454 13.899 1.00 98.31 91 GLN A N 1
ATOM 709 C CA . GLN A 1 91 ? -0.230 -0.536 14.718 1.00 98.31 91 GLN A CA 1
ATOM 710 C C . GLN A 1 91 ? -1.695 -0.966 14.790 1.00 98.31 91 GLN A C 1
ATOM 712 O O . GLN A 1 91 ? -2.277 -0.968 15.873 1.00 98.31 91 GLN A O 1
ATOM 717 N N . VAL A 1 92 ? -2.275 -1.372 13.659 1.00 98.38 92 VAL A N 1
ATOM 718 C CA . VAL A 1 92 ? -3.640 -1.903 13.594 1.00 98.38 92 VAL A CA 1
ATOM 719 C C . VAL A 1 92 ? -3.765 -3.139 14.473 1.00 98.38 92 VAL A C 1
ATOM 721 O O . VAL A 1 92 ? -4.678 -3.193 15.292 1.00 98.38 92 VAL A O 1
ATOM 724 N N . LYS A 1 93 ? -2.823 -4.084 14.381 1.00 98.06 93 LYS A N 1
ATOM 725 C CA . LYS A 1 93 ? -2.822 -5.283 15.225 1.00 98.06 93 LYS A CA 1
ATOM 726 C C . LYS A 1 93 ? -2.776 -4.932 16.715 1.00 98.06 93 LYS A C 1
ATOM 728 O O . LYS A 1 93 ? -3.571 -5.450 17.490 1.00 98.06 93 LYS A O 1
ATOM 733 N N . LYS A 1 94 ? -1.908 -3.998 17.116 1.00 96.69 94 LYS A N 1
ATOM 734 C CA . LYS A 1 94 ? -1.819 -3.537 18.510 1.00 96.69 94 LYS A CA 1
ATOM 735 C C . LYS A 1 94 ? -3.130 -2.914 19.003 1.00 96.69 94 LYS A C 1
ATOM 737 O O . LYS A 1 94 ? -3.549 -3.168 20.129 1.00 96.69 94 LYS A O 1
ATOM 742 N N . LEU A 1 95 ? -3.773 -2.092 18.173 1.00 95.44 95 LEU A N 1
ATOM 743 C CA . LEU A 1 95 ? -5.061 -1.480 18.505 1.00 95.44 95 LEU A CA 1
ATOM 744 C C . LEU A 1 95 ? -6.184 -2.523 18.571 1.00 95.44 95 LEU A C 1
ATOM 746 O O . LEU A 1 95 ? -7.042 -2.432 19.443 1.00 95.44 95 LEU A O 1
ATOM 750 N N . GLN A 1 96 ? -6.167 -3.530 17.696 1.00 95.38 96 GLN A N 1
ATOM 751 C CA . GLN A 1 96 ? -7.100 -4.658 17.752 1.00 95.38 96 GLN A CA 1
ATOM 752 C C . GLN A 1 96 ? -6.943 -5.445 19.059 1.00 95.38 96 GLN A C 1
ATOM 754 O O . GLN A 1 96 ? -7.934 -5.660 19.750 1.00 95.38 96 GLN A O 1
ATOM 759 N N . GLU A 1 97 ? -5.710 -5.777 19.453 1.00 91.69 97 GLU A N 1
ATOM 760 C CA . GLU A 1 97 ? -5.415 -6.437 20.735 1.00 91.69 97 GLU A CA 1
ATOM 761 C C . GLU A 1 97 ? -5.872 -5.589 21.940 1.00 91.69 97 GLU A C 1
ATOM 763 O O . GLU A 1 97 ? -6.343 -6.114 22.949 1.00 91.69 97 GLU A O 1
ATOM 768 N N . GLU A 1 98 ? -5.762 -4.260 21.857 1.00 87.00 98 GLU A N 1
ATOM 769 C CA . GLU A 1 98 ? -6.268 -3.342 22.882 1.00 87.00 98 GLU A CA 1
ATOM 770 C C . GLU A 1 98 ? -7.796 -3.319 22.967 1.00 87.00 98 GLU A C 1
ATOM 772 O O . GLU A 1 98 ? -8.348 -3.383 24.066 1.00 87.00 98 GLU A O 1
ATOM 777 N N . ILE A 1 99 ? -8.480 -3.299 21.826 1.00 86.50 99 ILE A N 1
ATOM 778 C CA . ILE A 1 99 ? -9.940 -3.384 21.760 1.00 86.50 99 ILE A CA 1
ATOM 779 C C . ILE A 1 99 ? -10.429 -4.729 22.313 1.00 86.50 99 ILE A C 1
ATOM 781 O O . ILE A 1 99 ? -11.362 -4.759 23.111 1.00 86.50 99 ILE A O 1
ATOM 785 N N . GLU A 1 100 ? -9.797 -5.842 21.936 1.00 87.69 100 GLU A N 1
ATOM 786 C CA . GLU A 1 100 ? -10.135 -7.175 22.449 1.00 87.69 100 GLU A CA 1
ATOM 787 C C . GLU A 1 100 ? -9.916 -7.280 23.960 1.00 87.69 100 GLU A C 1
ATOM 789 O O . GLU A 1 100 ? -10.761 -7.829 24.670 1.00 87.69 100 GLU A O 1
ATOM 794 N N . ARG A 1 101 ? -8.837 -6.688 24.483 1.00 78.31 101 ARG A N 1
ATOM 795 C CA . ARG A 1 101 ? -8.600 -6.587 25.929 1.00 78.31 101 ARG A CA 1
ATOM 796 C C . ARG A 1 101 ? -9.721 -5.817 26.637 1.00 78.31 101 ARG A C 1
ATOM 798 O O . ARG A 1 101 ? -10.182 -6.254 27.688 1.00 78.31 101 ARG A O 1
ATOM 805 N N . ILE A 1 102 ? -10.200 -4.712 26.059 1.00 75.81 102 ILE A N 1
ATOM 806 C CA . ILE A 1 102 ? -11.338 -3.950 26.601 1.00 75.81 102 ILE A CA 1
ATOM 807 C C . ILE A 1 102 ? -12.627 -4.781 26.549 1.00 75.81 102 ILE A C 1
ATOM 809 O O . ILE A 1 102 ? -13.327 -4.889 27.555 1.00 75.81 102 ILE A O 1
ATOM 813 N N . HIS A 1 103 ? -12.924 -5.421 25.415 1.00 72.19 103 HIS A N 1
ATOM 814 C CA . HIS A 1 103 ? -14.141 -6.218 25.234 1.00 72.19 103 HIS A CA 1
ATOM 815 C C . HIS A 1 103 ? -14.196 -7.478 26.104 1.00 72.19 103 HIS A C 1
ATOM 817 O O . HIS A 1 103 ? -15.270 -7.851 26.568 1.00 72.19 103 HIS A O 1
ATOM 823 N N . THR A 1 104 ? -13.060 -8.128 26.356 1.00 73.56 104 THR A N 1
ATOM 824 C CA . THR A 1 104 ? -12.975 -9.313 27.230 1.00 73.56 104 THR A CA 1
ATOM 825 C C . THR A 1 104 ? -12.985 -8.959 28.721 1.00 73.56 104 THR A C 1
ATOM 827 O O . THR A 1 104 ? -12.846 -9.844 29.563 1.00 73.56 104 THR A O 1
ATOM 830 N N . GLY A 1 105 ? -13.152 -7.675 29.070 1.00 54.00 105 GLY A N 1
ATOM 831 C CA . GLY A 1 105 ? -13.124 -7.197 30.455 1.00 54.00 105 GLY A CA 1
ATOM 832 C C . GLY A 1 105 ? -11.734 -7.264 31.094 1.00 54.00 105 GLY A C 1
ATOM 833 O O . GLY A 1 105 ? -11.613 -7.127 32.308 1.00 54.00 105 GLY A O 1
ATOM 834 N N . GLN A 1 106 ? -10.689 -7.474 30.288 1.00 54.25 106 GLN A N 1
ATOM 835 C CA . GLN A 1 106 ? -9.287 -7.524 30.703 1.00 54.25 106 GLN A CA 1
ATOM 836 C C . GLN A 1 106 ? -8.616 -6.140 30.686 1.00 54.25 106 GLN A C 1
ATOM 838 O O . GLN A 1 106 ? -7.412 -6.039 30.925 1.00 54.25 106 GLN A O 1
ATOM 843 N N . ASP A 1 107 ? -9.358 -5.066 30.398 1.00 47.50 107 ASP A N 1
ATOM 844 C CA . ASP A 1 107 ? -8.870 -3.701 30.570 1.00 47.50 107 ASP A CA 1
ATOM 845 C C . ASP A 1 107 ? -8.773 -3.353 32.071 1.00 47.50 107 ASP A C 1
ATOM 847 O O . ASP A 1 107 ? -9.797 -3.317 32.767 1.00 47.50 107 ASP A O 1
ATOM 851 N N . PRO A 1 108 ? -7.563 -3.058 32.590 1.00 52.62 108 PRO A N 1
ATOM 852 C CA . PRO A 1 108 ? -7.372 -2.723 33.996 1.00 52.62 108 PRO A CA 1
ATOM 853 C C . PRO A 1 108 ? -8.108 -1.450 34.434 1.00 52.62 108 PRO A C 1
ATOM 855 O O . PRO A 1 108 ? -8.149 -1.164 35.628 1.00 52.62 108 PRO A O 1
ATOM 858 N N . GLN A 1 109 ? -8.662 -0.647 33.519 1.00 54.84 109 GLN A N 1
ATOM 859 C CA . GLN A 1 109 ? -9.345 0.592 33.898 1.00 54.84 109 GLN A CA 1
ATOM 860 C C . GLN A 1 109 ? -10.797 0.381 34.336 1.00 54.84 109 GLN A C 1
ATOM 862 O O . GLN A 1 109 ? -11.264 1.103 35.217 1.00 54.84 109 GLN A O 1
ATOM 867 N N . PHE A 1 110 ? -11.503 -0.611 33.785 1.00 48.03 110 PHE A N 1
ATOM 868 C CA . PHE A 1 110 ? -12.904 -0.865 34.145 1.00 48.03 110 PHE A CA 1
ATOM 869 C C . PHE A 1 110 ? -13.063 -1.816 35.335 1.00 48.03 110 PHE A C 1
ATOM 871 O O . PHE A 1 110 ? -14.052 -1.714 36.060 1.00 48.03 110 PHE A O 1
ATOM 878 N N . LEU A 1 111 ? -12.085 -2.701 35.560 1.00 48.94 111 LEU A N 1
ATOM 879 C CA . LEU A 1 111 ? -12.086 -3.697 36.635 1.00 48.94 111 LEU A CA 1
ATOM 880 C C . LEU A 1 111 ? -10.692 -3.864 37.260 1.00 48.94 111 LEU A C 1
ATOM 882 O O . LEU A 1 111 ? -10.262 -4.984 37.538 1.00 48.94 111 LEU A O 1
ATOM 886 N N . ARG A 1 112 ? -9.971 -2.763 37.527 1.00 53.72 112 ARG A N 1
ATOM 887 C CA . ARG A 1 112 ? -8.969 -2.778 38.608 1.00 53.72 112 ARG A CA 1
ATOM 888 C C . ARG A 1 112 ? -9.686 -3.390 39.802 1.00 53.72 112 ARG A C 1
ATOM 890 O O . ARG A 1 112 ? -10.709 -2.848 40.228 1.00 53.72 112 ARG A O 1
ATOM 897 N N . SER A 1 113 ? -9.237 -4.569 40.232 1.00 53.53 113 SER A N 1
ATOM 898 C CA . SER A 1 113 ? -9.875 -5.299 41.323 1.00 53.53 113 SER A CA 1
ATOM 899 C C . SER A 1 113 ? -10.129 -4.316 42.465 1.00 53.53 113 SER A C 1
ATOM 901 O O . SER A 1 113 ? -9.334 -3.395 42.656 1.00 53.53 113 SER A O 1
ATOM 903 N N . PHE A 1 114 ? -11.233 -4.444 43.203 1.00 58.50 114 PHE A N 1
ATOM 904 C CA . PHE A 1 114 ? -11.552 -3.518 44.302 1.00 58.50 114 PHE A CA 1
ATOM 905 C C . PHE A 1 114 ? -10.368 -3.304 45.280 1.00 58.50 114 PHE A C 1
ATOM 907 O O . PHE A 1 114 ? -10.329 -2.298 45.981 1.00 58.50 114 PHE A O 1
ATOM 914 N N . SER A 1 115 ? -9.382 -4.207 45.269 1.00 57.41 115 SER A N 1
ATOM 915 C CA . SER A 1 115 ? -8.079 -4.137 45.935 1.00 57.41 115 SER A CA 1
ATOM 916 C C . SER A 1 115 ? -7.163 -2.973 45.506 1.00 57.41 115 SER A C 1
ATOM 918 O O . SER A 1 115 ? -6.334 -2.552 46.300 1.00 57.41 115 SER A O 1
ATOM 920 N N . ASP A 1 116 ? -7.299 -2.414 44.299 1.00 68.38 116 ASP A N 1
ATOM 921 C CA . ASP A 1 116 ? -6.462 -1.304 43.804 1.00 68.38 116 ASP A CA 1
ATOM 922 C C . ASP A 1 116 ? -7.082 0.082 44.028 1.00 68.38 116 ASP A C 1
ATOM 924 O O . ASP A 1 116 ? -6.463 1.101 43.703 1.00 68.38 116 ASP A O 1
ATOM 928 N N . LEU A 1 117 ? -8.302 0.138 44.572 1.00 73.50 117 LEU A N 1
ATOM 929 C CA . LEU A 1 117 ? -8.996 1.395 44.860 1.00 73.50 117 LEU A CA 1
ATOM 930 C C . LEU A 1 117 ? -8.236 2.239 45.889 1.00 73.50 117 LEU A C 1
ATOM 932 O O . LEU A 1 117 ? -8.224 3.462 45.780 1.00 73.50 117 LEU A O 1
ATOM 936 N N . GLU A 1 118 ? -7.555 1.590 46.836 1.00 77.38 118 GLU A N 1
ATOM 937 C CA . GLU A 1 118 ? -6.747 2.240 47.876 1.00 77.38 118 GLU A CA 1
ATOM 938 C C . GLU A 1 118 ? -5.549 3.015 47.300 1.00 77.38 118 GLU A C 1
ATOM 940 O O . GLU A 1 118 ? -5.075 3.969 47.912 1.00 77.38 118 GLU A O 1
ATOM 945 N N . ASN A 1 119 ? -5.100 2.655 46.092 1.00 79.50 119 ASN A N 1
ATOM 946 C CA . ASN A 1 119 ? -3.973 3.287 45.401 1.00 79.50 119 ASN A CA 1
ATOM 947 C C . ASN A 1 119 ? -4.399 4.435 44.465 1.00 79.50 119 ASN A C 1
ATOM 949 O O . ASN A 1 119 ? -3.554 5.046 43.807 1.00 79.50 119 ASN A O 1
ATOM 953 N N . LEU A 1 120 ? -5.702 4.714 44.348 1.00 79.31 120 LEU A N 1
ATOM 954 C CA . LEU A 1 120 ? -6.230 5.777 43.494 1.00 79.31 120 LEU A CA 1
ATOM 955 C C . LEU A 1 120 ? -6.365 7.095 44.259 1.00 79.31 120 LEU A C 1
ATOM 957 O O . LEU A 1 120 ? -6.630 7.137 45.457 1.00 79.31 120 LEU A O 1
ATOM 961 N N . SER A 1 121 ? -6.239 8.207 43.534 1.00 85.06 121 SER A N 1
ATOM 962 C CA . SER A 1 121 ? -6.505 9.521 44.114 1.00 85.06 121 SER A CA 1
ATOM 963 C C . SER A 1 121 ? -7.984 9.675 44.488 1.00 85.06 121 SER A C 1
ATOM 965 O O . SER A 1 121 ? -8.877 9.136 43.825 1.00 85.06 121 SER A O 1
ATOM 967 N N . LEU A 1 122 ? -8.260 10.480 45.516 1.00 86.19 122 LEU A N 1
ATOM 968 C CA . LEU A 1 122 ? -9.623 10.714 45.995 1.00 86.19 122 LEU A CA 1
ATOM 969 C C . LEU A 1 122 ? -10.540 11.306 44.907 1.00 86.19 122 LEU A C 1
ATOM 971 O O . LEU A 1 122 ? -11.716 10.959 44.826 1.00 86.19 122 LEU A O 1
ATOM 975 N N . SER A 1 123 ? -10.012 12.168 44.033 1.00 78.69 123 SER A N 1
ATOM 976 C CA . SER A 1 123 ? -10.772 12.746 42.916 1.00 78.69 123 SER A CA 1
ATOM 977 C C . SER A 1 123 ? -11.152 11.692 41.872 1.00 78.69 123 SER A C 1
ATOM 979 O O . SER A 1 123 ? -12.287 11.683 41.394 1.00 78.69 123 SER A O 1
ATOM 981 N N . THR A 1 124 ? -10.244 10.766 41.558 1.00 77.31 124 THR A N 1
ATOM 982 C CA . THR A 1 124 ? -10.530 9.613 40.692 1.00 77.31 124 THR A CA 1
ATOM 983 C C . THR A 1 124 ? -11.625 8.735 41.296 1.00 77.31 124 THR A C 1
ATOM 985 O O . THR A 1 124 ? -12.575 8.385 40.599 1.00 77.31 124 THR A O 1
ATOM 988 N N . LEU A 1 125 ? -11.546 8.448 42.599 1.00 83.88 125 LEU A N 1
ATOM 989 C CA . LEU A 1 125 ? -12.550 7.652 43.310 1.00 83.88 125 LEU A CA 1
ATOM 990 C C . LEU A 1 125 ? -13.934 8.320 43.313 1.00 83.88 125 LEU A C 1
ATOM 992 O O . LEU A 1 125 ? -14.935 7.645 43.076 1.00 83.88 125 LEU A O 1
ATOM 996 N N . TYR A 1 126 ? -14.016 9.640 43.510 1.00 84.62 126 TYR A N 1
ATOM 997 C CA . TYR A 1 126 ? -15.287 10.371 43.425 1.00 84.62 126 TYR A CA 1
ATOM 998 C C . TYR A 1 126 ? -15.906 10.327 42.025 1.00 84.62 126 TYR A C 1
ATOM 1000 O O . TYR A 1 126 ? -17.116 10.122 41.888 1.00 84.62 126 TYR A O 1
ATOM 1008 N N . ASN A 1 127 ? -15.091 10.498 40.983 1.00 75.38 127 ASN A N 1
ATOM 1009 C CA . ASN A 1 127 ? -15.563 10.404 39.603 1.00 75.38 127 ASN A CA 1
ATOM 1010 C C . ASN A 1 127 ? -16.079 8.997 39.287 1.00 75.38 127 ASN A C 1
ATOM 1012 O O . ASN A 1 127 ? -17.184 8.858 38.759 1.00 75.38 127 ASN A O 1
ATOM 1016 N N . LEU A 1 128 ? -15.332 7.966 39.692 1.00 79.94 128 LEU A N 1
ATOM 1017 C CA . LEU A 1 128 ? -15.735 6.571 39.544 1.00 79.94 128 LEU A CA 1
ATOM 1018 C C . LEU A 1 128 ? -17.054 6.291 40.276 1.00 79.94 128 LEU A C 1
ATOM 1020 O O . LEU A 1 128 ? -17.985 5.742 39.691 1.00 79.94 128 LEU A O 1
ATOM 1024 N N . GLN A 1 129 ? -17.184 6.741 41.526 1.00 86.50 129 GLN A N 1
ATOM 1025 C CA . GLN A 1 129 ? -18.414 6.598 42.305 1.00 86.50 129 GLN A CA 1
ATOM 1026 C C . GLN A 1 129 ? -19.616 7.240 41.596 1.00 86.50 129 GLN A C 1
ATOM 1028 O O . GLN A 1 129 ? -20.687 6.636 41.516 1.00 86.50 129 GLN A O 1
ATOM 1033 N N . LYS A 1 130 ? -19.457 8.462 41.072 1.00 81.75 130 LYS A N 1
ATOM 1034 C CA . LYS A 1 130 ? -20.520 9.161 40.338 1.00 81.75 130 LYS A CA 1
ATOM 1035 C C . LYS A 1 130 ? -20.919 8.400 39.071 1.00 81.75 130 LYS A C 1
ATOM 1037 O O . LYS A 1 130 ? -22.110 8.266 38.798 1.00 81.75 130 LYS A O 1
ATOM 1042 N N . GLN A 1 131 ? -19.943 7.890 38.324 1.00 81.19 131 GLN A N 1
ATOM 1043 C CA . GLN A 1 131 ? -20.179 7.129 37.100 1.00 81.19 131 GLN A CA 1
ATOM 1044 C C . GLN A 1 131 ? -20.893 5.802 37.376 1.00 81.19 131 GLN A C 1
ATOM 1046 O O . GLN A 1 131 ? -21.864 5.485 36.693 1.00 81.19 131 GLN A O 1
ATOM 1051 N N . LEU A 1 132 ? -20.473 5.061 38.405 1.00 86.25 132 LEU A N 1
ATOM 1052 C CA . LEU A 1 132 ? -21.117 3.810 38.809 1.00 86.25 132 LEU A CA 1
ATOM 1053 C C . LEU A 1 132 ? -22.574 4.031 39.220 1.00 86.25 132 LEU A C 1
ATOM 1055 O O . LEU A 1 132 ? -23.444 3.306 38.749 1.00 86.25 132 LEU A O 1
ATOM 1059 N N . ARG A 1 133 ? -22.867 5.071 40.015 1.00 90.81 133 ARG A N 1
ATOM 1060 C CA . ARG A 1 133 ? -24.254 5.423 40.373 1.00 90.81 133 ARG A CA 1
ATOM 1061 C C . ARG A 1 133 ? -25.104 5.741 39.144 1.00 90.81 133 ARG A C 1
ATOM 1063 O O . ARG A 1 133 ? -26.212 5.234 39.029 1.00 90.81 133 ARG A O 1
ATOM 1070 N N . ALA A 1 134 ? -24.579 6.542 38.217 1.00 85.25 134 ALA A N 1
ATOM 1071 C CA . ALA A 1 134 ? -25.295 6.888 36.990 1.00 85.25 134 ALA A CA 1
ATOM 1072 C C . ALA A 1 134 ? -25.536 5.664 36.089 1.00 85.25 134 ALA A C 1
ATOM 1074 O O . ALA A 1 134 ? -26.594 5.547 35.474 1.00 85.25 134 ALA A O 1
ATOM 1075 N N . ASN A 1 135 ? -24.570 4.746 36.005 1.00 84.88 135 ASN A N 1
ATOM 1076 C CA . ASN A 1 135 ? -24.729 3.499 35.259 1.00 84.88 135 ASN A CA 1
ATOM 1077 C C . ASN A 1 135 ? -25.765 2.581 35.908 1.00 84.88 135 ASN A C 1
ATOM 1079 O O . ASN A 1 135 ? -26.607 2.037 35.200 1.00 84.88 135 ASN A O 1
ATOM 1083 N N . LEU A 1 136 ? -25.749 2.458 37.233 1.00 94.50 136 LEU A N 1
ATOM 1084 C CA . LEU A 1 136 ? -26.718 1.653 37.971 1.00 94.50 136 LEU A CA 1
ATOM 1085 C C . LEU A 1 136 ? -28.141 2.200 37.787 1.00 94.50 136 LEU A C 1
ATOM 1087 O O . LEU A 1 136 ? -29.040 1.444 37.447 1.00 94.50 136 LEU A O 1
ATOM 1091 N N . GLU A 1 137 ? -28.321 3.524 37.826 1.00 95.56 137 GLU A N 1
ATOM 1092 C CA . GLU A 1 137 ? -29.613 4.157 37.524 1.00 95.56 137 GLU A CA 1
ATOM 1093 C C . GLU A 1 137 ? -30.110 3.848 36.095 1.00 95.56 137 GLU A C 1
ATOM 1095 O O . GLU A 1 137 ? -31.309 3.693 35.861 1.00 95.56 137 GLU A O 1
ATOM 1100 N N . ARG A 1 138 ? -29.206 3.747 35.109 1.00 94.06 138 ARG A N 1
ATOM 1101 C CA . ARG A 1 138 ? -29.570 3.340 33.738 1.00 94.06 138 ARG A CA 1
ATOM 1102 C C . ARG A 1 138 ? -29.987 1.874 33.672 1.00 94.06 138 ARG A C 1
ATOM 1104 O O . ARG A 1 138 ? -30.955 1.568 32.980 1.00 94.06 138 ARG A O 1
ATOM 1111 N N . VAL A 1 139 ? -29.271 0.996 34.374 1.00 94.88 139 VAL A N 1
ATOM 1112 C CA . VAL A 1 139 ? -29.612 -0.430 34.468 1.00 94.88 139 VAL A CA 1
ATOM 1113 C C . VAL A 1 139 ? -30.985 -0.593 35.115 1.00 94.88 139 VAL A C 1
ATOM 1115 O O . VAL A 1 139 ? -31.839 -1.243 34.524 1.00 94.88 139 VAL A O 1
ATOM 1118 N N . ASP A 1 140 ? -31.248 0.075 36.238 1.00 96.62 140 ASP A N 1
ATOM 1119 C CA . ASP A 1 140 ? -32.544 0.022 36.924 1.00 96.62 140 ASP A CA 1
ATOM 1120 C C . ASP A 1 140 ? -33.694 0.477 36.016 1.00 96.62 140 ASP A C 1
ATOM 1122 O O . ASP A 1 140 ? -34.742 -0.167 35.955 1.00 96.62 140 ASP A O 1
ATOM 1126 N N . LYS A 1 141 ? -33.494 1.556 35.244 1.00 96.44 141 LYS A N 1
ATOM 1127 C CA . LYS A 1 141 ? -34.478 2.019 34.252 1.00 96.44 141 LYS A CA 1
ATOM 1128 C C . LYS A 1 141 ? -34.742 0.968 33.174 1.00 96.44 141 LYS A C 1
ATOM 1130 O O . LYS A 1 141 ? -35.901 0.732 32.841 1.00 96.44 141 LYS A O 1
ATOM 1135 N N . ALA A 1 142 ? -33.695 0.340 32.640 1.00 95.62 142 ALA A N 1
ATOM 1136 C CA . ALA A 1 142 ? -33.829 -0.700 31.624 1.00 95.62 142 ALA A CA 1
ATOM 1137 C C . ALA A 1 142 ? -34.532 -1.947 32.180 1.00 95.62 142 ALA A C 1
ATOM 1139 O O . ALA A 1 142 ? -35.442 -2.472 31.543 1.00 95.62 142 ALA A O 1
ATOM 1140 N N . VAL A 1 143 ? -34.170 -2.380 33.391 1.00 95.25 143 VAL A N 1
ATOM 1141 C CA . VAL A 1 143 ? -34.815 -3.498 34.091 1.00 95.25 143 VAL A CA 1
ATOM 1142 C C . VAL A 1 143 ? -36.293 -3.203 34.320 1.00 95.25 143 VAL A C 1
ATOM 1144 O O . VAL A 1 143 ? -37.127 -4.026 33.957 1.00 95.25 143 VAL A O 1
ATOM 1147 N N . PHE A 1 144 ? -36.642 -2.025 34.840 1.00 95.19 144 PHE A N 1
ATOM 1148 C CA . PHE A 1 144 ? -38.036 -1.629 35.054 1.00 95.19 144 PHE A CA 1
ATOM 1149 C C . PHE A 1 144 ? -38.842 -1.629 33.746 1.00 95.19 144 PHE A C 1
ATOM 1151 O O . PHE A 1 144 ? -39.954 -2.159 33.689 1.00 95.19 144 PHE A O 1
ATOM 1158 N N . GLN A 1 145 ? -38.270 -1.079 32.670 1.00 94.38 145 GLN A N 1
ATOM 1159 C CA . GLN A 1 145 ? -38.898 -1.085 31.349 1.00 94.38 145 GLN A CA 1
ATOM 1160 C C . GLN A 1 145 ? -39.107 -2.511 30.831 1.00 94.38 145 GLN A C 1
ATOM 1162 O O . GLN A 1 145 ? -40.214 -2.848 30.413 1.00 94.38 145 GLN A O 1
ATOM 1167 N N . LEU A 1 146 ? -38.092 -3.373 30.911 1.00 93.62 146 LEU A N 1
ATOM 1168 C CA . LEU A 1 146 ? -38.199 -4.768 30.485 1.00 93.62 146 LEU A CA 1
ATOM 1169 C C . LEU A 1 146 ? -39.221 -5.538 31.331 1.00 93.62 146 LEU A C 1
ATOM 1171 O O . LEU A 1 146 ? -40.103 -6.188 30.777 1.00 93.62 146 LEU A O 1
ATOM 1175 N N . GLN A 1 147 ? -39.197 -5.401 32.657 1.00 91.81 147 GLN A N 1
ATOM 1176 C CA . GLN A 1 147 ? -40.162 -6.037 33.561 1.00 91.81 147 GLN A CA 1
ATOM 1177 C C . GLN A 1 147 ? -41.612 -5.610 33.302 1.00 91.81 147 GLN A C 1
ATOM 1179 O O . GLN A 1 147 ? -42.528 -6.366 33.627 1.00 91.81 147 GLN A O 1
ATOM 1184 N N . SER A 1 148 ? -41.848 -4.434 32.714 1.00 92.62 148 SER A N 1
ATOM 1185 C CA . SER A 1 148 ? -43.202 -3.983 32.372 1.00 92.62 148 SER A CA 1
ATOM 1186 C C . SER A 1 148 ? -43.811 -4.731 31.180 1.00 92.62 148 SER A C 1
ATOM 1188 O O . SER A 1 148 ? -45.031 -4.857 31.097 1.00 92.62 148 SER A O 1
ATOM 1190 N N . VAL A 1 149 ? -42.977 -5.284 30.290 1.00 94.00 149 VAL A N 1
ATOM 1191 C CA . VAL A 1 149 ? -43.423 -5.930 29.042 1.00 94.00 149 VAL A CA 1
ATOM 1192 C C . VAL A 1 149 ? -43.073 -7.413 28.945 1.00 94.00 149 VAL A C 1
ATOM 1194 O O . VAL A 1 149 ? -43.732 -8.125 28.197 1.00 94.00 149 VAL A O 1
ATOM 1197 N N . LYS A 1 150 ? -42.074 -7.909 29.684 1.00 95.94 150 LYS A N 1
ATOM 1198 C CA . LYS A 1 150 ? -41.551 -9.283 29.571 1.00 95.94 150 LYS A CA 1
ATOM 1199 C C . LYS A 1 150 ? -42.261 -10.277 30.466 1.00 95.94 150 LYS A C 1
ATOM 1201 O O . LYS A 1 150 ? -42.486 -9.982 31.635 1.00 95.94 150 LYS A O 1
ATOM 1206 N N . CYS A 1 151 ? -42.597 -11.451 29.934 1.00 94.69 151 CYS A N 1
ATOM 1207 C CA . CYS A 1 151 ? -43.272 -12.562 30.610 1.00 94.69 151 CYS A CA 1
ATOM 1208 C C . CYS A 1 151 ? -42.747 -12.786 32.034 1.00 94.69 151 CYS A C 1
ATOM 1210 O O . CYS A 1 151 ? -41.545 -12.922 32.230 1.00 94.69 151 CYS A O 1
ATOM 1212 N N . LEU A 1 152 ? -43.636 -12.873 33.030 1.00 92.00 152 LEU A N 1
ATOM 1213 C CA . LEU A 1 152 ? -43.227 -13.117 34.421 1.00 92.00 152 LEU A CA 1
ATOM 1214 C C . LEU A 1 152 ? -42.591 -14.499 34.635 1.00 92.00 152 LEU A C 1
ATOM 1216 O O . LEU A 1 152 ? -41.882 -14.683 35.618 1.00 92.00 152 LEU A O 1
ATOM 1220 N N . LYS A 1 153 ? -42.856 -15.465 33.744 1.00 90.62 153 LYS A N 1
ATOM 1221 C CA . LYS A 1 153 ? -42.350 -16.840 33.853 1.00 90.62 153 LYS A CA 1
ATOM 1222 C C . LYS A 1 153 ? -40.980 -17.002 33.187 1.00 90.62 153 LYS A C 1
ATOM 1224 O O . LYS A 1 153 ? -40.040 -17.382 33.870 1.00 90.62 153 LYS A O 1
ATOM 1229 N N . CYS A 1 154 ? -40.861 -16.714 31.887 1.00 91.94 154 CYS A N 1
ATOM 1230 C CA . CYS A 1 154 ? -39.602 -16.900 31.149 1.00 91.94 154 CYS A CA 1
ATOM 1231 C C . CYS A 1 154 ? -38.713 -15.652 31.087 1.00 91.94 154 CYS A C 1
ATOM 1233 O O . CYS A 1 154 ? -37.536 -15.782 30.799 1.00 91.94 154 CYS A O 1
ATOM 1235 N N . GLN A 1 155 ? -39.255 -14.450 31.321 1.00 92.81 155 GLN A N 1
ATOM 1236 C CA . GLN A 1 155 ? -38.553 -13.156 31.218 1.00 92.81 155 GLN A CA 1
ATOM 1237 C C . GLN A 1 155 ? -37.924 -12.823 29.846 1.00 92.81 155 GLN A C 1
ATOM 1239 O O . GLN A 1 155 ? -37.374 -11.738 29.673 1.00 92.81 155 GLN A O 1
ATOM 1244 N N . GLU A 1 156 ? -38.076 -13.691 28.846 1.00 91.88 156 GLU A N 1
ATOM 1245 C CA . GLU A 1 156 ? -37.510 -13.532 27.501 1.00 91.88 156 GLU A CA 1
ATOM 1246 C C . GLU A 1 156 ? -38.509 -12.905 26.521 1.00 91.88 156 GLU A C 1
ATOM 1248 O O . GLU A 1 156 ? -38.220 -11.890 25.880 1.00 91.88 156 GLU A O 1
ATOM 1253 N N . GLU A 1 157 ? -39.720 -13.459 26.451 1.00 94.50 157 GLU A N 1
ATOM 1254 C C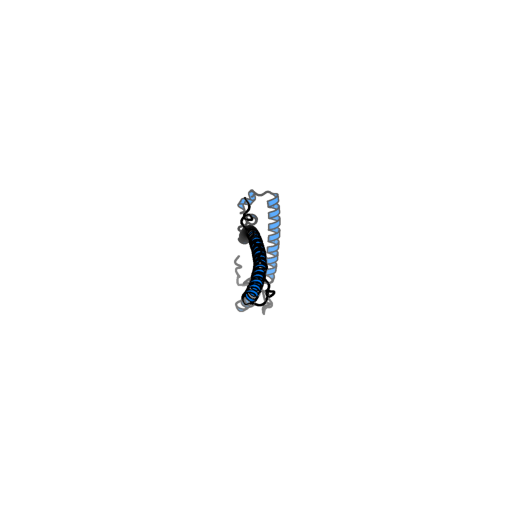A . GLU A 1 157 ? -40.752 -13.044 25.497 1.00 94.50 157 GLU A CA 1
ATOM 1255 C C . GLU A 1 157 ? -41.683 -11.966 26.051 1.00 94.50 157 GLU A C 1
ATOM 1257 O O . GLU A 1 157 ? -41.857 -11.818 27.265 1.00 94.50 157 GLU A O 1
ATOM 1262 N N . ASN A 1 158 ? -42.307 -11.194 25.160 1.00 96.38 158 ASN A N 1
ATOM 1263 C CA . ASN A 1 158 ? -43.271 -10.172 25.568 1.00 96.38 158 ASN A CA 1
ATOM 1264 C C . ASN A 1 158 ? -44.585 -10.809 26.053 1.00 96.38 158 ASN A C 1
ATOM 1266 O O . ASN A 1 158 ? -45.039 -11.832 25.544 1.00 96.38 158 ASN A O 1
ATOM 1270 N N . ARG A 1 159 ? -45.202 -10.190 27.060 1.00 95.31 159 ARG A N 1
ATOM 1271 C CA . ARG A 1 159 ? -46.500 -10.593 27.606 1.00 95.31 159 ARG A CA 1
ATOM 1272 C C . ARG A 1 159 ? -47.612 -10.324 26.603 1.00 95.31 159 ARG A C 1
ATOM 1274 O O . ARG A 1 159 ? -47.602 -9.295 25.931 1.00 95.31 159 ARG A O 1
ATOM 1281 N N . VAL A 1 160 ? -48.612 -11.194 26.595 1.00 94.75 160 VAL A N 1
ATOM 1282 C CA . VAL A 1 160 ? -49.855 -11.029 25.836 1.00 94.75 160 VAL A CA 1
ATOM 1283 C C . VAL A 1 160 ? -51.035 -10.855 26.791 1.00 94.75 160 VAL A C 1
ATOM 1285 O O . VAL A 1 160 ? -50.941 -11.163 27.982 1.00 94.75 160 VAL A O 1
ATOM 1288 N N . VAL A 1 161 ? -52.150 -10.332 26.279 1.00 95.12 161 VAL A N 1
ATOM 1289 C CA . VAL A 1 161 ? -53.401 -10.245 27.042 1.00 95.12 161 VAL A CA 1
ATOM 1290 C C . VAL A 1 161 ? -54.027 -11.637 27.093 1.00 95.12 161 VAL A C 1
ATOM 1292 O O . VAL A 1 161 ? -54.411 -12.186 26.064 1.00 95.12 161 VAL A O 1
ATOM 1295 N N . LEU A 1 162 ? -54.116 -12.216 28.290 1.00 92.56 162 LEU A N 1
ATOM 1296 C CA . LEU A 1 162 ? -54.700 -13.543 28.495 1.00 92.56 162 LEU A CA 1
ATOM 1297 C C . LEU A 1 162 ? -56.240 -13.515 28.421 1.00 92.56 162 LEU A C 1
ATOM 1299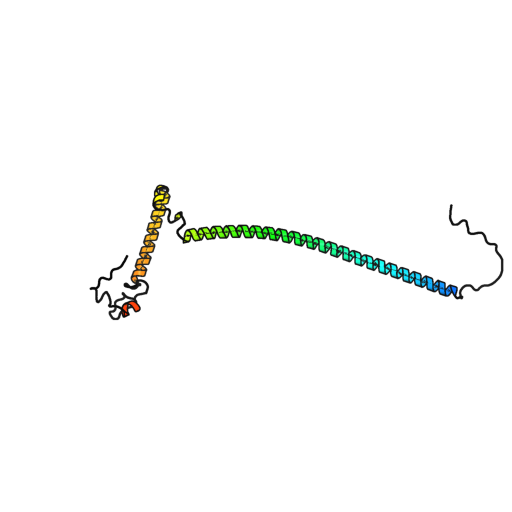 O O . LEU A 1 162 ? -56.834 -12.450 28.593 1.00 92.56 162 LEU A O 1
ATOM 1303 N N . PRO A 1 163 ? -56.925 -14.672 28.292 1.00 91.19 163 PRO A N 1
ATOM 1304 C CA . PRO A 1 163 ? -58.394 -14.742 28.323 1.00 91.19 163 PRO A CA 1
ATOM 1305 C C . PRO A 1 163 ? -59.030 -14.174 29.604 1.00 91.19 163 PRO A C 1
ATOM 1307 O O . PRO A 1 163 ? -60.154 -13.683 29.583 1.00 91.19 163 PRO A O 1
ATOM 1310 N N . CYS A 1 164 ? -58.298 -14.197 30.723 1.00 92.69 164 CYS A N 1
ATOM 1311 C CA . CYS A 1 164 ? -58.693 -13.567 31.988 1.00 92.69 164 CYS A CA 1
ATOM 1312 C C . CYS A 1 164 ? -58.408 -12.050 32.055 1.00 92.69 164 CYS A C 1
ATOM 1314 O O . CYS A 1 164 ? -58.594 -11.444 33.106 1.00 92.69 164 CYS A O 1
ATOM 1316 N N . GLN A 1 165 ? -57.942 -11.447 30.958 1.00 92.69 165 GLN A N 1
ATOM 1317 C CA . GLN A 1 165 ? -57.526 -10.046 30.798 1.00 92.69 165 GLN A CA 1
ATOM 1318 C C . GLN A 1 165 ? -56.259 -9.603 31.548 1.00 92.69 165 GLN A C 1
ATOM 1320 O O . GLN A 1 165 ? -55.908 -8.425 31.517 1.00 92.69 165 GLN A O 1
ATOM 1325 N N . HIS A 1 166 ? -55.517 -10.515 32.177 1.00 93.44 166 HIS A N 1
ATOM 1326 C CA . HIS A 1 166 ? -54.217 -10.187 32.768 1.00 93.44 166 HIS A CA 1
ATOM 1327 C C . HIS A 1 166 ? -53.089 -10.231 31.729 1.00 93.44 166 HIS A C 1
ATOM 1329 O O . HIS A 1 166 ? -52.985 -11.187 30.965 1.00 93.44 166 HIS A O 1
ATOM 1335 N N . THR A 1 167 ? -52.192 -9.243 31.762 1.00 94.50 167 THR A N 1
ATOM 1336 C CA . THR A 1 167 ? -51.004 -9.163 30.893 1.00 94.50 167 THR A CA 1
ATOM 1337 C C . THR A 1 167 ? -49.765 -9.552 31.691 1.00 94.50 167 THR A C 1
ATOM 1339 O O . THR A 1 167 ? -49.054 -8.697 32.220 1.00 94.50 167 THR A O 1
ATOM 1342 N N . VAL A 1 168 ? -49.547 -10.859 31.858 1.00 93.62 168 VAL A N 1
ATOM 1343 C CA . VAL A 1 168 ? -48.518 -11.404 32.772 1.00 93.62 168 VAL A CA 1
ATOM 1344 C C . VAL A 1 168 ? -47.632 -12.490 32.168 1.00 93.62 168 VAL A C 1
ATOM 1346 O O . VAL A 1 168 ? -46.481 -12.618 32.583 1.00 93.62 168 VAL A O 1
ATOM 1349 N N . LEU A 1 169 ? -48.117 -13.232 31.173 1.00 94.94 169 LEU A N 1
ATOM 1350 C CA . LEU A 1 169 ? -47.390 -14.323 30.517 1.00 94.94 169 LEU A CA 1
ATOM 1351 C C . LEU A 1 169 ? -47.279 -14.058 29.009 1.00 94.94 169 LEU A C 1
ATOM 1353 O O . LEU A 1 169 ? -48.115 -13.346 28.455 1.00 94.94 169 LEU A O 1
ATOM 1357 N N . CYS A 1 170 ? -46.250 -14.602 28.355 1.00 95.62 170 CYS A N 1
ATOM 1358 C CA . CYS A 1 170 ? -46.217 -14.721 26.894 1.00 95.62 170 CYS A CA 1
ATOM 1359 C C . CYS A 1 170 ? -47.148 -15.851 26.426 1.00 95.62 170 CYS A C 1
ATOM 1361 O O . CYS A 1 170 ? -47.615 -16.644 27.245 1.00 95.62 170 CYS A O 1
ATOM 1363 N N . GLU A 1 171 ? -47.384 -15.933 25.117 1.00 94.38 171 GLU A N 1
ATOM 1364 C CA . GLU A 1 171 ? -48.290 -16.910 24.497 1.00 94.38 171 GLU A CA 1
ATOM 1365 C C . GLU A 1 171 ? -47.923 -18.356 24.868 1.00 94.38 171 GLU A C 1
ATOM 1367 O O . GLU A 1 171 ? -48.724 -19.059 25.477 1.00 94.38 171 GLU A O 1
ATOM 1372 N N . THR A 1 172 ? -46.662 -18.752 24.679 1.00 93.75 172 THR A N 1
ATOM 1373 C CA . THR A 1 172 ? -46.175 -20.105 25.006 1.00 93.75 172 THR A CA 1
ATOM 1374 C C . THR A 1 172 ? -46.321 -20.446 26.491 1.00 93.75 172 THR A C 1
ATOM 1376 O O . THR A 1 172 ? -46.789 -21.517 26.863 1.00 93.75 172 THR A O 1
ATOM 1379 N N . CYS A 1 173 ? -45.966 -19.514 27.382 1.00 93.62 173 CYS A N 1
ATOM 1380 C CA . CYS A 1 173 ? -46.072 -19.749 28.824 1.00 93.62 173 CYS A CA 1
ATOM 1381 C C . CYS A 1 173 ? -47.525 -19.836 29.315 1.00 93.62 173 CYS A C 1
ATOM 1383 O O . CYS A 1 173 ? -47.755 -20.420 30.375 1.00 93.62 173 CYS A O 1
ATOM 1385 N N . ALA A 1 174 ? -48.465 -19.222 28.592 1.00 92.56 174 ALA A N 1
ATOM 1386 C CA . ALA A 1 174 ? -49.889 -19.233 28.898 1.00 92.56 174 ALA A CA 1
ATOM 1387 C C . ALA A 1 174 ? -50.596 -20.509 28.429 1.00 92.56 174 ALA A C 1
ATOM 1389 O O . ALA A 1 174 ? -51.572 -20.920 29.047 1.00 92.56 174 ALA A O 1
ATOM 1390 N N . GLU A 1 175 ? -50.108 -21.143 27.363 1.00 89.94 175 GLU A N 1
ATOM 1391 C CA . GLU A 1 175 ? -50.610 -22.447 26.913 1.00 89.94 175 GLU A CA 1
ATOM 1392 C C . GLU A 1 175 ? -50.220 -23.567 27.886 1.00 89.94 175 GLU A C 1
ATOM 1394 O O . GLU A 1 175 ? -51.002 -24.475 28.158 1.00 89.94 175 GLU A O 1
ATOM 1399 N N . GLU A 1 176 ? -49.019 -23.477 28.459 1.00 84.69 176 GLU A N 1
ATOM 1400 C CA . GLU A 1 176 ? -48.473 -24.483 29.375 1.00 84.69 176 GLU A CA 1
ATOM 1401 C C . GLU A 1 176 ? -48.875 -24.292 30.848 1.00 84.69 176 GLU A C 1
ATOM 1403 O O . GLU A 1 176 ? -48.529 -25.121 31.695 1.00 84.69 176 GLU A O 1
ATOM 1408 N N . GLY A 1 177 ? -49.512 -23.176 31.211 1.00 81.38 177 GLY A N 1
ATOM 1409 C CA . GLY A 1 177 ? -49.702 -22.816 32.615 1.00 81.38 177 GLY A CA 1
ATOM 1410 C C . GLY A 1 177 ? -50.853 -21.858 32.892 1.00 81.38 177 GLY A C 1
ATOM 1411 O O . GLY A 1 177 ? -51.314 -21.117 32.034 1.00 81.38 177 GLY A O 1
ATOM 1412 N N . GLU A 1 178 ? -51.308 -21.860 34.142 1.00 84.56 178 GLU A N 1
ATOM 1413 C CA . GLU A 1 178 ? -52.383 -20.983 34.604 1.00 84.56 178 GLU A CA 1
ATOM 1414 C C . GLU A 1 178 ? -51.887 -19.556 34.872 1.00 84.56 178 GLU A C 1
ATOM 1416 O O . GLU A 1 178 ? -50.725 -19.319 35.213 1.00 84.56 178 GLU A O 1
ATOM 1421 N N . CYS A 1 179 ? -52.793 -18.580 34.754 1.00 89.69 179 CYS A N 1
ATOM 1422 C CA . CYS A 1 179 ? -52.475 -17.189 35.049 1.00 89.69 179 CYS A CA 1
ATOM 1423 C C . CYS A 1 179 ? -52.109 -17.017 36.540 1.00 89.69 179 CYS A C 1
ATOM 1425 O O . CYS A 1 179 ? -52.967 -17.253 37.398 1.00 89.69 179 CYS A O 1
ATOM 1427 N N . PRO A 1 180 ? -50.905 -16.506 36.872 1.00 87.12 180 PRO A N 1
ATOM 1428 C CA . PRO A 1 180 ? -50.456 -16.361 38.259 1.00 87.12 180 PRO A CA 1
ATOM 1429 C C . PRO A 1 180 ? -51.259 -15.326 39.062 1.00 87.12 180 PRO A C 1
ATOM 1431 O O . PRO A 1 180 ? -51.201 -15.326 40.287 1.00 87.12 180 PRO A O 1
ATOM 1434 N N . ILE A 1 181 ? -52.021 -14.449 38.397 1.00 88.69 181 ILE A N 1
ATOM 1435 C CA . ILE A 1 181 ? -52.893 -13.471 39.065 1.00 88.69 181 ILE A CA 1
ATOM 1436 C C . ILE A 1 181 ? -54.245 -14.090 39.434 1.00 88.69 181 ILE A C 1
ATOM 1438 O O . ILE A 1 181 ? -54.770 -13.825 40.511 1.00 88.69 181 ILE A O 1
ATOM 1442 N N . CYS A 1 182 ? -54.802 -14.942 38.568 1.00 87.75 182 CYS A N 1
ATOM 1443 C CA . CYS A 1 182 ? -56.044 -15.666 38.852 1.00 87.75 182 CYS A CA 1
ATOM 1444 C C . CYS A 1 182 ? -55.830 -16.790 39.870 1.00 87.75 182 CYS A C 1
ATOM 1446 O O . CYS A 1 182 ? -56.714 -17.067 40.678 1.00 87.75 182 CYS A O 1
ATOM 1448 N N . HIS A 1 183 ? -54.648 -17.408 39.844 1.00 82.94 183 HIS A N 1
ATOM 1449 C CA . HIS A 1 183 ? -54.284 -18.533 40.699 1.00 82.94 183 HIS A CA 1
ATOM 1450 C C . HIS A 1 183 ? -52.975 -18.246 41.461 1.00 82.94 183 HIS A C 1
ATOM 1452 O O . HIS A 1 183 ? -51.942 -18.851 41.178 1.00 82.94 183 HIS A O 1
ATOM 1458 N N . PRO A 1 184 ? -52.997 -17.347 42.466 1.00 72.19 184 PRO A N 1
ATOM 1459 C CA . PRO A 1 184 ? -51.796 -16.903 43.186 1.00 72.19 184 PRO A CA 1
ATOM 1460 C C . PRO A 1 184 ? -51.153 -17.963 44.104 1.00 72.19 184 PRO A C 1
ATOM 1462 O O . PRO A 1 184 ? -50.099 -17.718 44.683 1.00 72.19 184 PRO A O 1
ATOM 1465 N N . ASN A 1 185 ? -51.749 -19.152 44.253 1.00 55.72 185 ASN A N 1
ATOM 1466 C CA . ASN A 1 185 ? -51.340 -20.169 4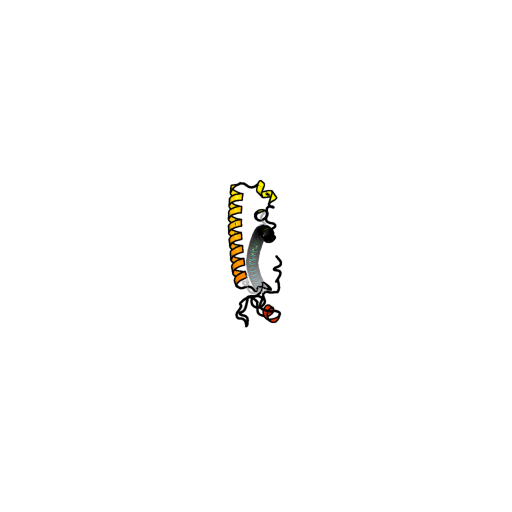5.235 1.00 55.72 185 ASN A CA 1
ATOM 1467 C C . ASN A 1 185 ? -50.221 -21.128 44.782 1.00 55.72 185 ASN A C 1
ATOM 1469 O O . ASN A 1 185 ? -50.024 -22.175 45.400 1.00 55.72 185 ASN A O 1
ATOM 1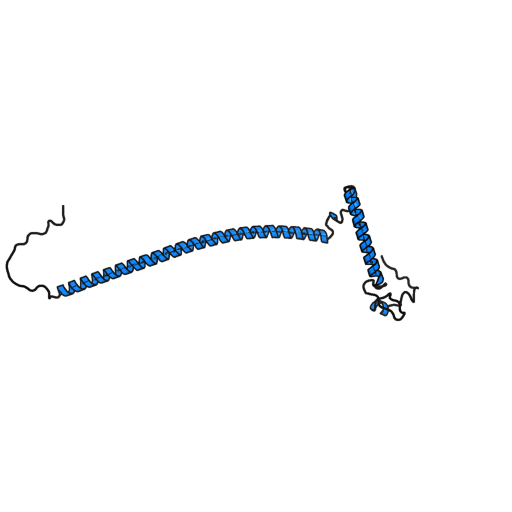473 N N . ARG A 1 186 ? -49.438 -20.786 43.753 1.00 54.38 186 ARG A N 1
ATOM 1474 C CA . ARG A 1 186 ? -48.173 -21.482 43.473 1.00 54.38 186 ARG A CA 1
ATOM 1475 C C . ARG A 1 186 ? -47.011 -20.497 43.589 1.00 54.38 186 ARG A C 1
ATOM 1477 O O . ARG A 1 186 ? -46.945 -19.570 42.786 1.00 54.38 186 ARG A O 1
ATOM 1484 N N . PRO A 1 187 ? -46.092 -20.666 44.559 1.00 45.81 187 PRO A N 1
ATOM 1485 C CA . PRO A 1 187 ? -44.910 -19.825 44.643 1.00 45.81 187 PRO A CA 1
ATOM 1486 C C . PRO A 1 187 ? -44.052 -20.079 43.401 1.00 45.81 187 PRO A C 1
ATOM 1488 O O . PRO A 1 187 ? -43.372 -21.098 43.294 1.00 45.81 187 PRO A O 1
ATOM 1491 N N . HIS A 1 188 ? -44.095 -19.157 42.442 1.00 50.06 188 HIS A N 1
ATOM 1492 C CA . HIS A 1 188 ? -43.060 -19.066 41.428 1.00 50.06 188 HIS A CA 1
ATOM 1493 C C . HIS A 1 188 ? -41.811 -18.539 42.127 1.00 50.06 188 HIS A C 1
ATOM 1495 O O . HIS A 1 188 ? -41.694 -17.350 42.417 1.00 50.06 188 HIS A O 1
ATOM 1501 N N . ALA A 1 189 ? -40.912 -19.461 42.464 1.00 42.53 189 ALA A N 1
ATOM 1502 C CA . ALA A 1 189 ? -39.563 -19.138 42.883 1.00 42.53 189 ALA A CA 1
ATOM 1503 C C . ALA A 1 189 ? -38.891 -18.351 41.750 1.00 42.53 189 ALA A C 1
ATOM 1505 O O . ALA A 1 189 ? -38.468 -18.922 40.747 1.00 42.53 189 ALA A O 1
ATOM 1506 N N . LEU A 1 190 ? -38.841 -17.030 41.901 1.00 41.84 190 LEU A N 1
ATOM 1507 C CA . LEU A 1 190 ? -37.921 -16.171 41.171 1.00 41.84 190 LEU A CA 1
ATOM 1508 C C . LEU A 1 190 ? -36.515 -16.559 41.641 1.00 41.84 190 LEU A C 1
ATOM 1510 O O . LEU A 1 190 ? -36.075 -16.129 42.706 1.00 41.84 190 LEU A O 1
ATOM 1514 N N . GLN A 1 191 ? -35.855 -17.454 40.907 1.00 36.94 191 GLN A N 1
ATOM 1515 C CA . GLN A 1 191 ? -34.432 -17.709 41.102 1.00 36.94 191 GLN A CA 1
ATOM 1516 C C . GLN A 1 191 ? -33.666 -16.459 40.663 1.00 36.94 191 GLN A C 1
ATOM 1518 O O . GLN A 1 191 ? -33.844 -15.976 39.545 1.00 36.94 191 GLN A O 1
ATOM 1523 N N . SER A 1 192 ? -32.919 -15.913 41.626 1.00 34.31 192 SER A N 1
ATOM 1524 C CA . SER A 1 192 ? -31.929 -14.844 41.464 1.00 34.31 192 SER A CA 1
ATOM 1525 C C . SER A 1 192 ? -30.730 -15.304 40.650 1.00 34.31 192 SER A C 1
ATOM 1527 O O . SER A 1 192 ? -30.415 -16.514 40.725 1.00 34.31 192 SER A O 1
#